Protein AF-A0A821D206-F1 (afdb_monomer_lite)

pLDDT: mean 78.97, std 15.63, range [32.28, 97.5]

Sequence (301 aa):
MSIENQLKIIKHVYSTVYHDEERCMQDATLLPINNAIVYPNNKILYKKSDNTIDFIDISRIDKSIFFDKGSNQDTVYDNVNQKYNLAKNKLNFNPDEYQLEMADSGDKFILNLIDDKLPTIIAISDIFPTYFDLGLCSKNSIPICLDYSRRTLDKLKHSGDITIASPMGNSLLHCISGKFNTGMKYVTIISGYTNTPLYRYIERRPIVTILDHEKKKIYVVSVPLDEFTIGQSTICLPVSITCLNDNGNQKLLIEIFSNTKSCDSYLPNLSQFAQNTITESINMISSDEPIEESINETKEI

Radius of gyration: 19.56 Å; chains: 1; bounding box: 47×50×55 Å

Foldseek 3Di:
DDLVVLLVQAPAEDEDADPDPVVLLVVQQVDDARHWYADLPQQWTFGDHDRGTDIRRRVVPDCLQRYLPPNDPVVLVVLVVVQCVLCQVVAPDHLVLADEDEDDAFDKDKAFDPDQPHFQKKWKFFPPPWTKFKWKWWQDPFIDICGQVHQDDPFKGKPHWDWGDDPVGIMTMITIGGDDDAQIKMWMKIFTPPLAFQLVCSVGFTWMWGARPPNRYTHTFTQDNNCSRAPSFGMWGQKMWHWHDDPNTTMIIITGHNHIQTDGDDDPCPSVSRNVVRVVVVVVVVVDDDPDDDPDDPDDD

Structure (mmCIF, N/CA/C/O backbone):
data_AF-A0A821D206-F1
#
_entry.id   AF-A0A821D206-F1
#
loop_
_atom_site.group_PDB
_atom_site.id
_atom_site.type_symbol
_atom_site.label_atom_id
_atom_site.label_alt_id
_atom_site.label_comp_id
_atom_site.label_asym_id
_atom_site.label_entity_id
_atom_site.label_seq_id
_atom_site.pdbx_PDB_ins_code
_atom_site.Cartn_x
_atom_site.Cartn_y
_atom_site.Cartn_z
_atom_site.occupancy
_atom_site.B_iso_or_equiv
_atom_site.auth_seq_id
_atom_site.auth_comp_id
_atom_site.auth_asym_id
_atom_site.auth_atom_id
_atom_site.pdbx_PDB_model_num
ATOM 1 N N . MET A 1 1 ? 17.904 -12.838 -31.840 1.00 59.44 1 MET A N 1
ATOM 2 C CA . MET A 1 1 ? 16.772 -11.925 -31.561 1.00 59.44 1 MET A CA 1
ATOM 3 C C . MET A 1 1 ? 17.332 -10.765 -30.745 1.00 59.44 1 MET A C 1
ATOM 5 O O . MET A 1 1 ? 18.180 -11.044 -29.908 1.00 59.44 1 MET A O 1
ATOM 9 N N . SER A 1 2 ? 16.991 -9.499 -31.022 1.00 72.31 2 SER A N 1
ATOM 10 C CA . SER A 1 2 ? 17.468 -8.392 -30.171 1.00 72.31 2 SER A CA 1
ATOM 11 C C . SER A 1 2 ? 16.893 -8.538 -28.760 1.00 72.31 2 SER A C 1
ATOM 13 O O . SER A 1 2 ? 15.805 -9.096 -28.603 1.00 72.31 2 SER A O 1
ATOM 15 N N . ILE A 1 3 ? 17.603 -8.039 -27.747 1.00 70.75 3 ILE A N 1
ATOM 16 C CA . ILE A 1 3 ? 17.137 -8.073 -26.354 1.00 70.75 3 ILE A CA 1
ATOM 17 C C . ILE A 1 3 ? 15.757 -7.412 -26.207 1.00 70.75 3 ILE A C 1
ATOM 19 O O . ILE A 1 3 ? 14.865 -7.961 -25.576 1.00 70.75 3 ILE A O 1
ATOM 23 N N . GLU A 1 4 ? 15.525 -6.312 -26.925 1.00 67.50 4 GLU A N 1
ATOM 24 C CA . GLU A 1 4 ? 14.231 -5.625 -27.004 1.00 67.50 4 GLU A CA 1
ATOM 25 C C . GLU A 1 4 ? 13.105 -6.536 -27.510 1.00 67.50 4 GLU A C 1
ATOM 27 O O . GLU A 1 4 ? 11.983 -6.478 -27.018 1.00 67.50 4 GLU A O 1
ATOM 32 N N . ASN A 1 5 ? 13.392 -7.406 -28.481 1.00 68.88 5 ASN A N 1
ATOM 33 C CA . ASN A 1 5 ? 12.404 -8.343 -29.009 1.00 68.88 5 ASN A CA 1
ATOM 34 C C . ASN A 1 5 ? 12.154 -9.520 -28.057 1.00 68.88 5 ASN A C 1
ATOM 36 O O . ASN A 1 5 ? 11.038 -10.022 -28.025 1.00 68.88 5 ASN A O 1
ATOM 40 N N . GLN A 1 6 ? 13.152 -9.938 -27.271 1.00 72.75 6 GLN A N 1
ATOM 41 C CA . GLN A 1 6 ? 12.957 -10.944 -26.219 1.00 72.75 6 GLN A CA 1
ATOM 42 C C . GLN A 1 6 ? 12.093 -10.390 -25.080 1.00 72.75 6 GLN A C 1
ATOM 44 O O . GLN A 1 6 ? 11.187 -11.070 -24.605 1.00 72.75 6 GLN A O 1
ATOM 49 N N . LEU A 1 7 ? 12.325 -9.133 -24.703 1.00 69.81 7 LEU A N 1
ATOM 50 C CA . LEU A 1 7 ? 11.581 -8.435 -23.660 1.00 69.81 7 LEU A CA 1
ATOM 51 C C . LEU A 1 7 ? 10.128 -8.145 -24.037 1.00 69.81 7 LEU A C 1
ATOM 53 O O . LEU A 1 7 ? 9.252 -8.311 -23.201 1.00 69.81 7 LEU A O 1
ATOM 57 N N . LYS A 1 8 ? 9.840 -7.801 -25.300 1.00 67.12 8 LYS A N 1
ATOM 58 C CA . LYS A 1 8 ? 8.462 -7.582 -25.792 1.00 67.12 8 LYS A CA 1
ATOM 59 C C . LYS A 1 8 ? 7.534 -8.789 -25.632 1.00 67.12 8 LYS A C 1
ATOM 61 O O . LYS A 1 8 ? 6.320 -8.633 -25.705 1.00 67.12 8 LYS A O 1
ATOM 66 N N . ILE A 1 9 ? 8.096 -9.989 -25.495 1.00 70.88 9 ILE A N 1
ATOM 67 C CA . ILE A 1 9 ? 7.332 -11.233 -25.344 1.00 70.88 9 ILE A CA 1
ATOM 68 C C . ILE A 1 9 ? 7.003 -11.486 -23.867 1.00 70.88 9 ILE A C 1
ATOM 70 O O . ILE A 1 9 ? 6.090 -12.256 -23.571 1.00 70.88 9 ILE A O 1
ATOM 74 N N . ILE A 1 10 ? 7.722 -10.847 -22.940 1.00 65.69 10 ILE A N 1
ATOM 75 C CA . ILE A 1 10 ? 7.469 -10.982 -21.510 1.00 65.69 10 ILE A CA 1
ATOM 76 C C . ILE A 1 10 ? 6.243 -10.137 -21.152 1.00 65.69 10 ILE A C 1
ATOM 78 O O . ILE A 1 10 ? 6.193 -8.943 -21.434 1.00 65.69 10 ILE A O 1
ATOM 82 N N . LYS A 1 11 ? 5.246 -10.774 -20.542 1.00 59.56 11 LYS A N 1
ATOM 83 C CA . LYS A 1 11 ? 3.997 -10.142 -20.111 1.00 59.56 11 LYS A CA 1
ATOM 84 C C . LYS A 1 11 ? 4.156 -9.384 -18.801 1.00 59.56 11 LYS A C 1
ATOM 86 O O . LYS A 1 11 ? 3.533 -8.344 -18.643 1.00 59.56 11 LYS A O 1
ATOM 91 N N . HIS A 1 12 ? 4.938 -9.930 -17.873 1.00 58.19 12 HIS A N 1
ATOM 92 C CA . HIS A 1 12 ? 5.164 -9.340 -16.558 1.00 58.19 12 HIS A CA 1
ATOM 93 C C . HIS A 1 12 ? 6.527 -9.764 -15.990 1.00 58.19 12 HIS A C 1
ATOM 95 O O . HIS A 1 12 ? 6.944 -10.909 -16.203 1.00 58.19 12 HIS A O 1
ATOM 101 N N . VAL A 1 13 ? 7.211 -8.861 -15.279 1.00 63.97 13 VAL A N 1
ATOM 102 C CA . VAL A 1 13 ? 8.432 -9.152 -14.512 1.00 63.97 13 VAL A CA 1
ATOM 103 C C . VAL A 1 13 ? 8.134 -9.049 -13.026 1.00 63.97 13 VAL A C 1
ATOM 105 O O . VAL A 1 13 ? 7.527 -8.101 -12.564 1.00 63.97 13 VAL A O 1
ATOM 108 N N . TYR A 1 14 ? 8.571 -10.028 -12.255 1.00 61.22 14 TYR A N 1
ATOM 109 C CA . TYR A 1 14 ? 8.482 -9.998 -10.808 1.00 61.22 14 TYR A CA 1
ATOM 110 C C . TYR A 1 14 ? 9.826 -9.521 -10.276 1.00 61.22 14 TYR A C 1
ATOM 112 O O . TYR A 1 14 ? 10.877 -10.096 -10.583 1.00 61.22 14 TYR A O 1
ATOM 120 N N . SER A 1 15 ? 9.781 -8.433 -9.514 1.00 56.94 15 SER A N 1
ATOM 121 C CA . S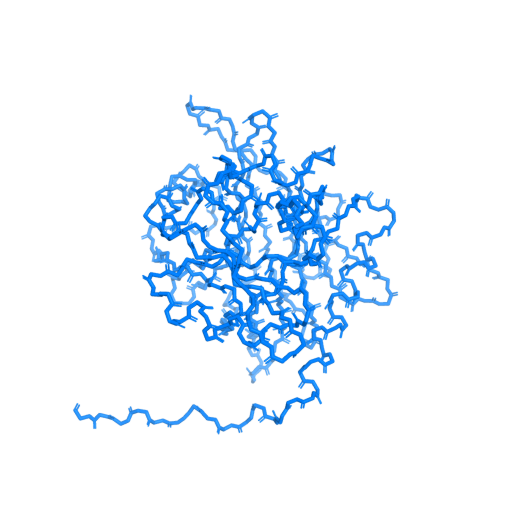ER A 1 15 ? 10.939 -7.847 -8.854 1.00 56.94 15 SER A CA 1
ATOM 122 C C . SER A 1 15 ? 10.824 -8.116 -7.358 1.00 56.94 15 SER A C 1
ATOM 124 O O . SER A 1 15 ? 10.263 -7.321 -6.610 1.00 56.94 15 SER A O 1
ATOM 126 N N . THR A 1 16 ? 11.309 -9.282 -6.936 1.00 54.25 16 THR A N 1
ATOM 127 C CA . THR A 1 16 ? 11.481 -9.624 -5.517 1.00 54.25 16 THR A CA 1
ATOM 128 C C . THR A 1 16 ? 12.973 -9.582 -5.196 1.00 54.25 16 THR A C 1
ATOM 130 O O . THR A 1 16 ? 13.816 -9.859 -6.055 1.00 54.25 16 THR A O 1
ATOM 133 N N . VAL A 1 17 ? 13.337 -9.214 -3.968 1.00 53.88 17 VAL A N 1
ATOM 134 C CA . VAL A 1 17 ? 14.746 -9.148 -3.562 1.00 53.88 17 VAL A CA 1
ATOM 135 C C . VAL A 1 17 ? 15.268 -10.561 -3.307 1.00 53.88 17 VAL A C 1
ATOM 137 O O . VAL A 1 17 ? 15.158 -11.101 -2.212 1.00 53.88 17 VAL A O 1
ATOM 140 N N . TYR A 1 18 ? 15.845 -11.178 -4.335 1.00 59.44 18 TYR A N 1
ATOM 141 C CA . TYR A 1 18 ? 16.504 -12.474 -4.204 1.00 59.44 18 TYR A CA 1
ATOM 142 C C . TYR A 1 18 ? 17.973 -12.304 -3.820 1.00 59.44 18 TYR A C 1
ATOM 144 O O . TYR A 1 18 ? 18.768 -11.733 -4.568 1.00 59.44 18 TYR A O 1
ATOM 152 N N . HIS A 1 19 ? 18.350 -12.853 -2.666 1.00 56.69 19 HIS A N 1
ATOM 153 C CA . HIS A 1 19 ? 19.754 -12.999 -2.271 1.00 56.69 19 HIS A CA 1
ATOM 154 C C . HIS A 1 19 ? 20.395 -14.257 -2.874 1.00 56.69 19 HIS A C 1
ATOM 156 O O . HIS A 1 19 ? 21.597 -14.270 -3.132 1.00 56.69 19 HIS A O 1
ATOM 162 N N . ASP A 1 20 ? 19.579 -15.269 -3.164 1.00 74.12 20 ASP A N 1
ATOM 163 C CA . ASP A 1 20 ? 19.980 -16.552 -3.732 1.00 74.12 20 ASP A CA 1
ATOM 164 C C . ASP A 1 20 ? 19.383 -16.740 -5.135 1.00 74.12 20 ASP A C 1
ATOM 166 O O . ASP A 1 20 ? 18.187 -16.532 -5.358 1.00 74.12 20 ASP A O 1
ATOM 170 N N . GLU A 1 21 ? 20.241 -17.106 -6.084 1.00 80.75 21 GLU A N 1
ATOM 171 C CA . GLU A 1 21 ? 19.873 -17.344 -7.478 1.00 80.75 21 GLU A CA 1
ATOM 172 C C . GLU A 1 21 ? 19.019 -18.606 -7.633 1.00 80.75 21 GLU A C 1
ATOM 174 O O . GLU A 1 21 ? 18.088 -18.619 -8.439 1.00 80.75 21 GLU A O 1
ATOM 179 N N . GLU A 1 22 ? 19.285 -19.647 -6.838 1.00 81.62 22 GLU A N 1
ATOM 180 C CA . GLU A 1 22 ? 18.559 -20.914 -6.931 1.00 81.62 22 GLU A CA 1
ATOM 181 C C . GLU A 1 22 ? 17.091 -20.729 -6.536 1.00 81.62 22 GLU A C 1
ATOM 183 O O . GLU A 1 22 ? 16.192 -21.147 -7.269 1.00 81.62 22 GLU A O 1
ATOM 188 N N . ARG A 1 23 ? 16.838 -20.003 -5.441 1.00 76.56 23 ARG A N 1
ATOM 189 C CA . ARG A 1 23 ? 15.484 -19.616 -5.030 1.00 76.56 23 ARG A CA 1
ATOM 190 C C . ARG A 1 23 ? 14.766 -18.753 -6.074 1.00 76.56 23 ARG A C 1
ATOM 192 O O . ARG A 1 23 ? 13.594 -18.988 -6.349 1.00 76.56 23 ARG A O 1
ATOM 199 N N . CYS A 1 24 ? 15.463 -17.800 -6.698 1.00 75.88 24 CYS A N 1
ATOM 200 C CA . CYS A 1 24 ? 14.902 -16.992 -7.790 1.00 75.88 24 CYS A CA 1
ATOM 201 C C . CYS A 1 24 ? 14.444 -17.870 -8.964 1.00 75.88 24 CYS A C 1
ATOM 203 O O . CYS A 1 24 ? 13.342 -17.711 -9.492 1.00 75.88 24 CYS A O 1
ATOM 205 N N . MET A 1 25 ? 15.271 -18.846 -9.342 1.00 84.00 25 MET A N 1
ATOM 206 C CA . MET A 1 25 ? 14.949 -19.787 -10.408 1.00 84.00 25 MET A CA 1
ATOM 207 C C . MET A 1 25 ? 13.778 -20.706 -10.034 1.00 84.00 25 MET A C 1
ATOM 209 O O . MET A 1 25 ? 12.919 -20.953 -10.880 1.00 84.00 25 MET A O 1
ATOM 213 N N . GLN A 1 26 ? 13.718 -21.195 -8.790 1.00 82.81 26 GLN A N 1
ATOM 214 C CA . GLN A 1 26 ? 12.602 -22.007 -8.291 1.00 82.81 26 GLN A CA 1
ATOM 215 C C . GLN A 1 26 ? 11.282 -21.237 -8.368 1.00 82.81 26 GLN A C 1
ATOM 217 O O . GLN A 1 26 ? 10.323 -21.738 -8.958 1.00 82.81 26 GLN A O 1
ATOM 222 N N . ASP A 1 27 ? 11.249 -19.995 -7.891 1.00 78.50 27 ASP A N 1
ATOM 223 C CA . ASP A 1 27 ? 10.051 -19.156 -7.960 1.00 78.50 27 ASP A CA 1
ATOM 224 C C . ASP A 1 27 ? 9.659 -18.858 -9.416 1.00 78.50 27 ASP A C 1
ATOM 226 O O . ASP A 1 27 ? 8.476 -18.873 -9.768 1.00 78.50 27 ASP A O 1
ATOM 230 N N . ALA A 1 28 ? 10.640 -18.704 -10.314 1.00 84.12 28 ALA A N 1
ATOM 231 C CA . ALA A 1 28 ? 10.378 -18.520 -11.739 1.00 84.12 28 ALA A CA 1
ATOM 232 C C . ALA A 1 28 ? 9.664 -19.732 -12.367 1.00 84.12 28 ALA A C 1
ATOM 234 O O . ALA A 1 28 ? 8.916 -19.572 -13.335 1.00 84.12 28 ALA A O 1
ATOM 235 N N . THR A 1 29 ? 9.829 -20.942 -11.813 1.00 85.00 29 THR A N 1
ATOM 236 C CA . THR A 1 29 ? 9.111 -22.139 -12.289 1.00 85.00 29 THR A CA 1
ATOM 237 C C . THR A 1 29 ? 7.615 -22.107 -12.017 1.00 85.00 29 THR A C 1
ATOM 239 O O . THR A 1 29 ? 6.867 -22.728 -12.782 1.00 85.00 29 THR A O 1
ATOM 242 N N . LEU A 1 30 ? 7.196 -21.360 -10.994 1.00 81.25 30 LEU A N 1
ATOM 243 C CA . LEU A 1 30 ? 5.808 -21.222 -10.557 1.00 81.25 30 LEU A CA 1
ATOM 244 C C . LEU A 1 30 ? 5.063 -20.116 -11.315 1.00 81.25 30 LEU A C 1
ATOM 246 O O . LEU A 1 30 ? 3.840 -20.008 -11.217 1.00 81.25 30 LEU A O 1
ATOM 250 N N . LEU A 1 31 ? 5.777 -19.300 -12.096 1.00 73.81 31 LEU A N 1
ATOM 251 C CA . LEU A 1 31 ? 5.162 -18.231 -12.865 1.00 73.81 31 LEU A CA 1
ATOM 252 C C . LEU A 1 31 ? 4.302 -18.753 -14.028 1.00 73.81 31 LEU A C 1
ATOM 254 O O . LEU A 1 31 ? 4.611 -19.782 -14.633 1.00 73.81 31 LEU A O 1
ATOM 258 N N . PRO A 1 32 ? 3.265 -17.998 -14.436 1.00 73.88 32 PRO A N 1
ATOM 259 C CA . PRO A 1 32 ? 2.596 -18.223 -15.713 1.00 73.88 32 PRO A CA 1
ATOM 260 C C . PRO A 1 32 ? 3.544 -18.057 -16.912 1.00 73.88 32 PRO A C 1
ATOM 262 O O . PRO A 1 32 ? 4.482 -17.259 -16.877 1.00 73.88 32 PRO A O 1
ATOM 265 N N . ILE A 1 33 ? 3.255 -18.763 -18.010 1.00 78.62 33 ILE A N 1
ATOM 266 C CA . ILE A 1 33 ? 4.037 -18.695 -19.254 1.00 78.62 33 ILE A CA 1
ATOM 267 C C . ILE A 1 33 ? 4.145 -17.248 -19.756 1.00 78.62 33 ILE A C 1
ATOM 269 O O . ILE A 1 33 ? 3.160 -16.504 -19.799 1.00 78.62 33 ILE A O 1
ATOM 273 N N . ASN A 1 34 ? 5.346 -16.898 -20.216 1.00 75.50 34 ASN A N 1
ATOM 274 C CA . ASN A 1 34 ? 5.774 -15.577 -20.661 1.00 75.50 34 ASN A CA 1
ATOM 275 C C . ASN A 1 34 ? 5.888 -14.520 -19.560 1.00 75.50 34 ASN A C 1
ATOM 277 O O . ASN A 1 34 ? 5.995 -13.344 -19.879 1.00 75.50 34 ASN A O 1
ATOM 281 N N . ASN A 1 35 ? 5.931 -14.902 -18.291 1.00 71.81 35 ASN A N 1
ATOM 282 C CA . ASN A 1 35 ? 6.374 -14.005 -17.228 1.00 71.81 35 ASN A CA 1
ATOM 283 C C . ASN A 1 35 ? 7.835 -14.267 -16.861 1.00 71.81 35 ASN A C 1
ATOM 285 O O . ASN A 1 35 ? 8.379 -15.306 -17.228 1.00 71.81 35 ASN A O 1
ATOM 289 N N . ALA A 1 36 ? 8.477 -13.348 -16.144 1.00 79.62 36 ALA A N 1
ATOM 290 C CA . ALA A 1 36 ? 9.861 -13.518 -15.718 1.00 79.62 36 ALA A CA 1
ATOM 291 C C . ALA A 1 36 ? 10.122 -13.010 -14.300 1.00 79.62 36 ALA A C 1
ATOM 293 O O . ALA A 1 36 ? 9.421 -12.129 -13.833 1.00 79.62 36 ALA A O 1
ATOM 294 N N . ILE A 1 37 ? 11.144 -13.529 -13.627 1.00 79.19 37 ILE A N 1
ATOM 295 C CA . ILE A 1 37 ? 11.666 -12.981 -12.367 1.00 79.19 37 ILE A CA 1
ATOM 296 C C . ILE A 1 37 ? 13.029 -12.365 -12.632 1.00 79.19 37 ILE A C 1
ATOM 298 O O . ILE A 1 37 ? 13.824 -12.925 -13.388 1.00 79.19 37 ILE A O 1
ATOM 302 N N . VAL A 1 38 ? 13.320 -11.217 -12.025 1.00 78.25 38 VAL A N 1
ATOM 303 C CA . VAL A 1 38 ? 14.651 -10.619 -12.125 1.00 78.25 38 VAL A CA 1
ATOM 304 C C . VAL A 1 38 ? 15.562 -11.091 -10.993 1.00 78.25 38 VAL A C 1
ATOM 306 O O . VAL A 1 38 ? 15.214 -11.018 -9.818 1.00 78.25 38 VAL A O 1
ATOM 309 N N . TYR A 1 39 ? 16.769 -11.539 -11.343 1.00 78.00 39 TYR A N 1
ATOM 310 C CA . TYR A 1 39 ? 17.852 -11.757 -10.391 1.00 78.00 39 TYR A CA 1
ATOM 311 C C . TYR A 1 39 ? 18.856 -10.591 -10.462 1.00 78.00 39 TYR A C 1
ATOM 313 O O . TYR A 1 39 ? 19.646 -10.497 -11.414 1.00 78.00 39 TYR A O 1
ATOM 321 N N . PRO A 1 40 ? 18.837 -9.666 -9.482 1.00 64.12 40 PRO A N 1
ATOM 322 C CA . PRO A 1 40 ? 19.562 -8.397 -9.566 1.00 64.12 40 PRO A CA 1
ATOM 323 C C . PRO A 1 40 ? 21.079 -8.519 -9.551 1.00 64.12 40 PRO A C 1
ATOM 325 O O . PRO A 1 40 ? 21.760 -7.717 -10.200 1.00 64.12 40 PRO A O 1
ATOM 328 N N . ASN A 1 41 ? 21.611 -9.515 -8.845 1.00 67.75 41 ASN A N 1
ATOM 329 C CA . ASN A 1 41 ? 23.051 -9.651 -8.649 1.00 67.75 41 ASN A CA 1
ATOM 330 C C . ASN A 1 41 ? 23.765 -9.983 -9.962 1.00 67.75 41 ASN A C 1
ATOM 332 O O . ASN A 1 41 ? 24.742 -9.319 -10.313 1.00 67.75 41 ASN A O 1
ATOM 336 N N . ASN A 1 42 ? 23.214 -10.923 -10.736 1.00 72.50 42 ASN A N 1
ATOM 337 C CA . ASN A 1 42 ? 23.803 -11.340 -12.010 1.00 72.50 42 ASN A CA 1
ATOM 338 C C . ASN A 1 42 ? 23.222 -10.603 -13.221 1.00 72.50 42 ASN A C 1
ATOM 340 O O . ASN A 1 42 ? 23.695 -10.808 -14.335 1.00 72.50 42 ASN A O 1
ATOM 344 N N . LYS A 1 43 ? 22.239 -9.713 -13.016 1.00 77.81 43 LYS A N 1
ATOM 345 C CA . LYS A 1 43 ? 21.524 -9.009 -14.093 1.00 77.81 43 LYS A CA 1
ATOM 346 C C . LYS A 1 43 ? 20.919 -9.996 -15.100 1.00 77.81 43 LYS A C 1
ATOM 348 O O . LYS A 1 43 ? 21.124 -9.876 -16.309 1.00 77.81 43 LYS A O 1
ATOM 353 N N . ILE A 1 44 ? 20.174 -10.970 -14.586 1.00 84.88 44 ILE A N 1
ATOM 354 C CA . ILE A 1 44 ? 19.512 -12.007 -15.382 1.00 84.88 44 ILE A CA 1
ATOM 355 C C . ILE A 1 44 ? 18.005 -11.912 -15.157 1.00 84.88 44 ILE A C 1
ATOM 357 O O . ILE A 1 44 ? 17.553 -11.722 -14.031 1.00 84.88 44 ILE A O 1
ATOM 361 N N . LEU A 1 45 ? 17.232 -12.060 -16.229 1.00 86.94 45 LEU A N 1
ATOM 362 C CA . LEU A 1 45 ? 15.805 -12.360 -16.164 1.00 86.94 45 LEU A CA 1
ATOM 363 C C . LEU A 1 45 ? 15.584 -13.854 -16.390 1.00 86.94 45 LEU A C 1
ATOM 365 O O . LEU A 1 45 ? 15.990 -14.399 -17.417 1.00 86.94 45 LEU A O 1
ATOM 369 N N . TYR A 1 46 ? 14.900 -14.478 -15.441 1.00 88.25 46 TYR A N 1
ATOM 370 C CA . TYR A 1 46 ? 14.440 -15.858 -15.477 1.00 88.25 46 TYR A CA 1
ATOM 371 C C . TYR A 1 46 ? 13.015 -15.892 -16.011 1.00 88.25 46 TYR A C 1
ATOM 373 O O . TYR A 1 46 ? 12.061 -15.677 -15.268 1.00 88.25 46 TYR A O 1
ATOM 381 N N . LYS A 1 47 ? 12.858 -16.114 -17.316 1.00 89.12 47 LYS A N 1
ATOM 382 C CA . LYS A 1 47 ? 11.557 -16.122 -17.987 1.00 89.12 47 LYS A CA 1
ATOM 383 C C . LYS A 1 47 ? 10.967 -17.529 -18.001 1.00 89.12 47 LYS A C 1
ATOM 385 O O . LYS A 1 47 ? 11.571 -18.446 -18.549 1.00 89.12 47 LYS A O 1
ATOM 390 N N . LYS A 1 48 ? 9.735 -17.682 -17.518 1.00 88.06 48 LYS A N 1
ATOM 391 C CA . LYS A 1 48 ? 8.939 -18.882 -17.755 1.00 88.06 48 LYS A CA 1
ATOM 392 C C . LYS A 1 48 ? 8.548 -18.980 -19.227 1.00 88.06 48 LYS A C 1
ATOM 394 O O . LYS A 1 48 ? 7.781 -18.163 -19.742 1.00 88.06 48 LYS A O 1
ATOM 399 N N . SER A 1 49 ? 9.022 -20.029 -19.874 1.00 86.06 49 SER A N 1
ATOM 400 C CA . SER A 1 49 ? 8.526 -20.526 -21.157 1.00 86.06 49 SER A CA 1
ATOM 401 C C . SER A 1 49 ? 7.802 -21.859 -20.928 1.00 86.06 49 SER A C 1
ATOM 403 O O . SER A 1 49 ? 7.877 -22.402 -19.826 1.00 86.06 49 SER A O 1
ATOM 405 N N . ASP A 1 50 ? 7.060 -22.356 -21.926 1.00 85.50 50 ASP A N 1
ATOM 406 C CA . ASP A 1 50 ? 6.100 -23.472 -21.796 1.00 85.50 50 ASP A CA 1
ATOM 407 C C . ASP A 1 50 ? 6.510 -24.541 -20.768 1.00 85.50 50 ASP A C 1
ATOM 409 O O . ASP A 1 50 ? 5.851 -24.691 -19.741 1.00 85.50 50 ASP A O 1
ATOM 413 N N . ASN A 1 51 ? 7.654 -25.200 -20.985 1.00 82.75 51 ASN A N 1
ATOM 414 C CA . ASN A 1 51 ? 8.192 -26.230 -20.087 1.00 82.75 51 ASN A CA 1
ATOM 415 C C . ASN A 1 51 ? 9.605 -25.917 -19.565 1.00 82.75 51 ASN A C 1
ATOM 417 O O . ASN A 1 51 ? 10.257 -26.793 -18.997 1.00 82.75 51 ASN A O 1
ATOM 421 N N . THR A 1 52 ? 10.110 -24.701 -19.773 1.00 89.75 52 THR A N 1
ATOM 422 C CA . THR A 1 52 ? 11.502 -24.336 -19.466 1.00 89.75 52 THR A CA 1
ATOM 423 C C . THR A 1 52 ? 11.599 -22.965 -18.814 1.00 89.75 52 THR A C 1
ATOM 425 O O . THR A 1 52 ? 10.657 -22.171 -18.840 1.00 89.75 52 THR A O 1
ATOM 428 N N . ILE A 1 53 ? 12.763 -22.688 -18.231 1.00 90.62 53 ILE A N 1
ATOM 429 C CA . ILE A 1 53 ? 13.153 -21.342 -17.829 1.00 90.62 53 ILE A CA 1
ATOM 430 C C . ILE A 1 53 ? 14.206 -20.848 -18.813 1.00 90.62 53 ILE A C 1
ATOM 432 O O . ILE A 1 53 ? 15.255 -21.472 -18.969 1.00 90.62 53 ILE A O 1
ATOM 436 N N . ASP A 1 54 ? 13.894 -19.751 -19.494 1.00 90.25 54 ASP A N 1
ATOM 437 C CA . ASP A 1 54 ? 14.819 -19.066 -20.386 1.00 90.25 54 ASP A CA 1
ATOM 438 C C . ASP A 1 54 ? 15.562 -17.975 -19.615 1.00 90.25 54 ASP A C 1
ATOM 440 O O . ASP A 1 54 ? 14.987 -17.268 -18.786 1.00 90.25 54 ASP A O 1
ATOM 444 N N . PHE A 1 55 ? 16.838 -17.801 -19.945 1.00 89.69 55 PHE A N 1
ATOM 445 C CA . PHE A 1 55 ? 17.710 -16.813 -19.327 1.00 89.69 55 PHE A CA 1
ATOM 446 C C . PHE A 1 55 ? 17.909 -15.658 -20.295 1.00 89.69 55 PHE A C 1
ATOM 448 O O . PHE A 1 55 ? 18.341 -15.853 -21.435 1.00 89.69 55 PHE A O 1
ATOM 455 N N . ILE A 1 56 ? 17.611 -14.447 -19.842 1.00 86.88 56 ILE A N 1
ATOM 456 C CA . ILE A 1 56 ? 17.818 -13.232 -20.624 1.00 86.88 56 ILE A CA 1
ATOM 457 C C . ILE A 1 56 ? 18.833 -12.371 -19.876 1.00 86.88 56 ILE A C 1
ATOM 459 O O . ILE A 1 56 ? 18.555 -11.864 -18.790 1.00 86.88 56 ILE A O 1
ATOM 463 N N . ASP A 1 57 ? 20.022 -12.221 -20.460 1.00 85.06 57 ASP A N 1
ATOM 464 C CA . ASP A 1 57 ? 21.058 -11.317 -19.958 1.00 85.06 57 ASP A CA 1
ATOM 465 C C . ASP A 1 57 ? 20.598 -9.867 -20.144 1.00 85.06 57 ASP A C 1
ATOM 467 O O . ASP A 1 57 ? 20.514 -9.381 -21.271 1.00 85.06 57 ASP A O 1
ATOM 471 N N . ILE A 1 58 ? 20.322 -9.170 -19.040 1.00 80.81 58 ILE A N 1
ATOM 472 C CA . ILE A 1 58 ? 19.916 -7.758 -19.023 1.00 80.81 58 ILE A CA 1
ATOM 473 C C . ILE A 1 58 ? 21.065 -6.827 -18.626 1.00 80.81 58 ILE A C 1
ATOM 475 O O . ILE A 1 58 ? 20.848 -5.663 -18.290 1.00 80.81 58 ILE A O 1
ATOM 479 N N . SER A 1 59 ? 22.314 -7.293 -18.694 1.00 80.88 59 SER A N 1
ATOM 480 C CA . SER A 1 59 ? 23.489 -6.528 -18.270 1.00 80.88 59 SER A CA 1
ATOM 481 C C . SER A 1 59 ? 23.693 -5.203 -19.002 1.00 80.88 59 SER A C 1
ATOM 483 O O . SER A 1 59 ? 24.305 -4.288 -18.438 1.00 80.88 59 SER A O 1
ATOM 485 N N . ARG A 1 60 ? 23.171 -5.113 -20.231 1.00 77.81 60 ARG A N 1
ATOM 486 C CA . ARG A 1 60 ? 23.245 -3.955 -21.136 1.00 77.81 60 ARG A CA 1
ATOM 487 C C . ARG A 1 60 ? 22.047 -3.013 -21.041 1.00 77.81 60 ARG A C 1
ATOM 489 O O . ARG A 1 60 ? 22.016 -2.024 -21.767 1.00 77.81 60 ARG A O 1
ATOM 496 N N . ILE A 1 61 ? 21.069 -3.325 -20.199 1.00 71.00 61 ILE A N 1
ATOM 497 C CA . ILE A 1 61 ? 19.878 -2.500 -20.007 1.00 71.00 61 ILE A CA 1
ATOM 498 C C . ILE A 1 61 ? 20.033 -1.704 -18.716 1.00 71.00 61 ILE A C 1
ATOM 500 O O . ILE A 1 61 ? 20.661 -2.165 -17.758 1.00 71.00 61 ILE A O 1
ATOM 504 N N . ASP A 1 62 ? 19.493 -0.485 -18.705 1.00 67.50 62 ASP A N 1
ATOM 505 C CA . ASP A 1 62 ? 19.483 0.342 -17.507 1.00 67.50 62 ASP A CA 1
ATOM 506 C C . ASP A 1 62 ? 18.778 -0.403 -16.368 1.00 67.50 62 ASP A C 1
ATOM 508 O O . ASP A 1 62 ? 17.646 -0.869 -16.498 1.00 67.50 62 ASP A O 1
ATOM 512 N N . LYS A 1 63 ? 19.470 -0.512 -15.233 1.00 60.41 63 LYS A N 1
ATOM 513 C CA . LYS A 1 63 ? 18.959 -1.181 -14.041 1.00 60.41 63 LYS A CA 1
ATOM 514 C C . LYS A 1 63 ? 17.618 -0.596 -13.579 1.00 60.41 63 LYS A C 1
ATOM 516 O O . LYS A 1 63 ? 16.767 -1.340 -13.113 1.00 60.41 63 LYS A O 1
ATOM 521 N N . SER A 1 64 ? 17.403 0.705 -13.744 1.00 56.19 64 SER A N 1
ATOM 522 C CA . SER A 1 64 ? 16.154 1.367 -13.346 1.00 56.19 64 SER A CA 1
ATOM 523 C C . SER A 1 64 ? 14.903 0.868 -14.084 1.00 56.19 64 SER A C 1
ATOM 525 O O . SER A 1 64 ? 13.797 1.132 -13.627 1.00 56.19 64 SER A O 1
ATOM 527 N N . ILE A 1 65 ? 15.068 0.120 -15.183 1.00 59.53 65 ILE A N 1
ATOM 528 C CA . ILE A 1 65 ? 13.964 -0.459 -15.960 1.00 59.53 65 ILE A CA 1
ATOM 529 C C . ILE A 1 65 ? 13.402 -1.730 -15.302 1.00 59.53 65 ILE A C 1
ATOM 531 O O . ILE A 1 65 ? 12.217 -2.001 -15.457 1.00 59.53 65 ILE A O 1
ATOM 535 N N . PHE A 1 66 ? 14.223 -2.488 -14.565 1.00 54.53 66 PHE A N 1
ATOM 536 C CA . PHE A 1 66 ? 13.842 -3.784 -13.966 1.00 54.53 66 PHE A CA 1
ATOM 537 C C . PHE A 1 66 ? 13.944 -3.825 -12.444 1.00 54.53 66 PHE A C 1
ATOM 539 O O . PHE A 1 66 ? 13.376 -4.696 -11.785 1.00 54.53 66 PHE A O 1
ATOM 546 N N . PHE A 1 67 ? 14.746 -2.927 -11.886 1.00 54.25 67 PHE A N 1
ATOM 547 C CA . PHE A 1 67 ? 15.047 -2.893 -10.473 1.00 54.25 67 PHE A CA 1
ATOM 548 C C . PHE A 1 67 ? 14.384 -1.660 -9.900 1.00 54.25 67 PHE A C 1
ATOM 550 O O . PHE A 1 67 ? 14.825 -0.534 -10.152 1.00 54.25 67 PHE A O 1
ATOM 557 N N . ASP A 1 68 ? 13.351 -1.888 -9.094 1.00 54.69 68 ASP A N 1
ATOM 558 C CA . ASP A 1 68 ? 12.965 -0.900 -8.110 1.00 54.69 68 ASP A CA 1
ATOM 559 C C . ASP A 1 68 ? 14.224 -0.573 -7.293 1.00 54.69 68 ASP A C 1
ATOM 561 O O . ASP A 1 68 ? 14.815 -1.431 -6.630 1.00 54.69 68 ASP A O 1
ATOM 565 N N . LYS A 1 69 ? 14.690 0.676 -7.371 1.00 45.31 69 LYS A N 1
ATOM 566 C CA . LYS A 1 69 ? 15.854 1.159 -6.612 1.00 45.31 69 LYS A CA 1
ATOM 567 C C . LYS A 1 69 ? 15.595 1.153 -5.090 1.00 45.31 69 LYS A C 1
ATOM 569 O O . LYS A 1 69 ? 16.397 1.704 -4.331 1.00 45.31 69 LYS A O 1
ATOM 574 N N . GLY A 1 70 ? 14.468 0.602 -4.634 1.00 46.44 70 GLY A N 1
ATOM 575 C CA . GLY A 1 70 ? 14.039 0.438 -3.247 1.00 46.44 70 GLY A CA 1
ATOM 576 C C . GLY A 1 70 ? 14.341 -0.908 -2.582 1.00 46.44 70 GLY A C 1
ATOM 577 O O . GLY A 1 70 ? 13.961 -1.073 -1.433 1.00 46.44 70 GLY A O 1
ATOM 578 N N . SER A 1 71 ? 15.058 -1.841 -3.215 1.00 51.00 71 SER A N 1
ATOM 579 C CA . SER A 1 71 ? 15.308 -3.188 -2.660 1.00 51.00 71 SER A CA 1
ATOM 580 C C . SER A 1 71 ? 16.176 -3.263 -1.386 1.00 51.00 71 SER A C 1
ATOM 582 O O . SER A 1 71 ? 16.494 -4.363 -0.940 1.00 51.00 71 SER A O 1
ATOM 584 N N . ASN A 1 72 ? 16.614 -2.136 -0.811 1.00 63.91 72 ASN A N 1
ATOM 585 C CA . ASN A 1 72 ? 17.297 -2.135 0.484 1.00 63.91 72 ASN A CA 1
ATOM 586 C C . ASN A 1 72 ? 16.298 -1.807 1.601 1.00 63.91 72 ASN A C 1
ATOM 588 O O . ASN A 1 72 ? 15.881 -0.653 1.748 1.00 63.91 72 ASN A O 1
ATOM 592 N N . GLN A 1 73 ? 15.971 -2.828 2.393 1.00 70.75 73 GLN A N 1
ATOM 593 C CA . GLN A 1 73 ? 15.082 -2.759 3.551 1.00 70.75 73 GLN A CA 1
ATOM 594 C C . GLN A 1 73 ? 15.448 -1.618 4.508 1.00 70.75 73 GLN A C 1
ATOM 596 O O . GLN A 1 73 ? 14.560 -0.872 4.915 1.00 70.75 73 GLN A O 1
ATOM 601 N N . ASP A 1 74 ? 16.737 -1.406 4.787 1.00 75.75 74 ASP A N 1
ATOM 602 C CA . ASP A 1 74 ? 17.186 -0.348 5.700 1.00 75.75 74 ASP A CA 1
ATOM 603 C C . ASP A 1 74 ? 16.775 1.035 5.185 1.00 75.75 74 ASP A C 1
ATOM 605 O O . ASP A 1 74 ? 16.241 1.863 5.917 1.00 75.75 74 ASP A O 1
ATOM 609 N N . THR A 1 75 ? 16.936 1.276 3.881 1.00 78.81 75 THR A N 1
ATOM 610 C CA . THR A 1 75 ? 16.586 2.575 3.293 1.00 78.81 75 THR A CA 1
ATOM 611 C C . THR A 1 75 ? 15.073 2.788 3.225 1.00 78.81 75 THR A C 1
ATOM 613 O O . THR A 1 75 ? 14.603 3.925 3.302 1.00 78.81 75 THR A O 1
ATOM 616 N N . VAL A 1 76 ? 14.298 1.714 3.052 1.00 81.75 76 VAL A N 1
ATOM 617 C CA . VAL A 1 76 ? 12.832 1.770 3.122 1.00 81.75 76 VAL A CA 1
ATOM 618 C C . VAL A 1 76 ? 12.395 2.105 4.545 1.00 81.75 76 VAL A C 1
ATOM 620 O O . VAL A 1 76 ? 11.593 3.018 4.736 1.00 81.75 76 VAL A O 1
ATOM 623 N N . TYR A 1 77 ? 12.965 1.433 5.542 1.00 87.44 77 TYR A N 1
ATOM 624 C CA . TYR A 1 77 ? 12.664 1.670 6.949 1.00 87.44 77 TYR A CA 1
ATOM 625 C C . TYR A 1 77 ? 13.036 3.079 7.394 1.00 87.44 77 TYR A C 1
ATOM 627 O O . TYR A 1 77 ? 12.217 3.742 8.026 1.00 87.44 77 TYR A O 1
ATOM 635 N N . ASP A 1 78 ? 14.206 3.581 7.005 1.00 88.12 78 ASP A N 1
ATOM 636 C CA . ASP A 1 78 ? 14.609 4.959 7.287 1.00 88.12 78 ASP A CA 1
ATOM 637 C C . ASP A 1 78 ? 13.617 5.968 6.695 1.00 88.12 78 ASP A C 1
ATOM 639 O O . ASP A 1 78 ? 13.201 6.910 7.374 1.00 88.12 78 ASP A O 1
ATOM 643 N N . ASN A 1 79 ? 13.174 5.746 5.452 1.00 87.12 79 ASN A N 1
ATOM 644 C CA . ASN A 1 79 ? 12.191 6.605 4.791 1.00 87.12 79 ASN A CA 1
ATOM 645 C C . ASN A 1 79 ? 10.836 6.587 5.517 1.00 87.12 79 ASN A C 1
ATOM 647 O O . ASN A 1 79 ? 10.255 7.644 5.777 1.00 87.12 79 ASN A O 1
ATOM 651 N N . VAL A 1 80 ? 10.349 5.396 5.879 1.00 91.31 80 VAL A N 1
ATOM 652 C CA . VAL A 1 80 ? 9.101 5.225 6.633 1.00 91.31 80 VAL A CA 1
ATOM 653 C C . VAL A 1 80 ? 9.218 5.911 7.993 1.00 91.31 80 VAL A C 1
ATOM 655 O O . VAL A 1 80 ? 8.399 6.772 8.305 1.00 91.31 80 VAL A O 1
ATOM 658 N N . ASN A 1 81 ? 10.266 5.626 8.765 1.00 92.81 81 ASN A N 1
ATOM 659 C CA . ASN A 1 81 ? 10.500 6.239 10.072 1.00 92.81 81 ASN A CA 1
ATOM 660 C C . ASN A 1 81 ? 10.558 7.767 9.986 1.00 92.81 81 ASN A C 1
ATOM 662 O O . ASN A 1 81 ? 9.916 8.457 10.778 1.00 92.81 81 ASN A O 1
ATOM 666 N N . GLN A 1 82 ? 11.268 8.320 9.000 1.00 90.88 82 GLN A N 1
ATOM 667 C CA . GLN A 1 82 ? 11.316 9.763 8.776 1.00 90.88 82 GLN A CA 1
ATOM 668 C C . GLN A 1 82 ? 9.915 10.340 8.522 1.00 90.88 82 GLN A C 1
ATOM 670 O O . GLN A 1 82 ? 9.529 11.325 9.156 1.00 90.88 82 GLN A O 1
ATOM 675 N N . LYS A 1 83 ? 9.131 9.721 7.633 1.00 91.50 83 LYS A N 1
ATOM 676 C CA . LYS A 1 83 ? 7.766 10.163 7.303 1.00 91.50 83 LYS A CA 1
ATOM 677 C C . LYS A 1 83 ? 6.822 10.075 8.503 1.00 91.50 83 LYS A C 1
ATOM 679 O O . LYS A 1 83 ? 6.075 11.018 8.760 1.00 91.50 83 LYS A O 1
ATOM 684 N N . TYR A 1 84 ? 6.885 8.991 9.270 1.00 94.50 84 TYR A N 1
ATOM 685 C CA . TYR A 1 84 ? 6.085 8.810 10.481 1.00 94.50 84 TYR A CA 1
ATOM 686 C C . TYR A 1 84 ? 6.462 9.801 11.586 1.00 94.50 84 TYR A C 1
ATOM 688 O O . TYR A 1 84 ? 5.574 10.361 12.229 1.00 94.50 84 TYR A O 1
ATOM 696 N N . ASN A 1 85 ? 7.751 10.105 11.752 1.00 92.50 85 ASN A N 1
ATOM 697 C CA . ASN A 1 85 ? 8.214 11.135 12.681 1.00 92.50 85 ASN A CA 1
ATOM 698 C C . ASN A 1 85 ? 7.672 12.523 12.319 1.00 92.50 85 ASN A C 1
ATOM 700 O O . ASN A 1 85 ? 7.204 13.251 13.195 1.00 92.50 85 ASN A O 1
ATOM 704 N N . LEU A 1 86 ? 7.666 12.876 11.031 1.00 91.06 86 LEU A N 1
ATOM 705 C CA . LEU A 1 86 ? 7.061 14.123 10.551 1.00 91.06 86 LEU A CA 1
ATOM 706 C C . LEU A 1 86 ? 5.538 14.140 10.765 1.00 91.06 86 LEU A C 1
ATOM 708 O O . LEU A 1 86 ? 4.964 15.168 11.131 1.00 91.06 86 LEU A O 1
ATOM 712 N N . ALA A 1 87 ? 4.880 12.996 10.570 1.00 92.81 87 ALA A N 1
ATOM 713 C CA . ALA A 1 87 ? 3.437 12.835 10.725 1.00 92.81 87 ALA A CA 1
ATOM 714 C C . ALA A 1 87 ? 2.970 12.715 12.182 1.00 92.81 87 ALA A C 1
ATOM 716 O O . ALA A 1 87 ? 1.771 12.811 12.433 1.00 92.81 87 ALA A O 1
ATOM 717 N N . LYS A 1 88 ? 3.877 12.520 13.146 1.00 92.19 88 LYS A N 1
ATOM 718 C CA . LYS A 1 88 ? 3.578 12.086 14.520 1.00 92.19 88 LYS A CA 1
ATOM 719 C C . LYS A 1 88 ? 2.464 12.873 15.211 1.00 92.19 88 LYS A C 1
ATOM 721 O O . LYS A 1 88 ? 1.565 12.283 15.792 1.00 92.19 88 LYS A O 1
ATOM 726 N N . ASN A 1 89 ? 2.456 14.198 15.066 1.00 90.56 89 ASN A N 1
ATOM 727 C CA . ASN A 1 89 ? 1.445 15.073 15.682 1.00 90.56 89 ASN A CA 1
ATOM 728 C C . ASN A 1 89 ? 0.075 15.063 14.971 1.00 90.56 89 ASN A C 1
ATOM 730 O O . ASN A 1 89 ? -0.857 15.741 15.403 1.00 90.56 89 ASN A O 1
ATOM 734 N N . LYS A 1 90 ? -0.034 14.373 13.834 1.00 92.25 90 LYS A N 1
ATOM 735 C CA . LYS A 1 90 ? -1.263 14.185 13.050 1.00 92.25 90 LYS A CA 1
ATOM 736 C C . LYS A 1 90 ? -1.804 12.761 13.155 1.00 92.25 90 LYS A C 1
ATOM 738 O O . LYS A 1 90 ? -2.941 12.523 12.754 1.00 92.25 90 LYS A O 1
ATOM 743 N N . LEU A 1 91 ? -1.003 11.831 13.671 1.00 91.31 91 LEU A N 1
ATOM 744 C CA . LEU A 1 91 ? -1.405 10.456 13.909 1.00 91.31 91 LEU A CA 1
ATOM 745 C C . LEU A 1 91 ? -2.136 10.365 15.250 1.00 91.31 91 LEU A C 1
ATOM 747 O O . LEU A 1 91 ? -1.725 10.957 16.243 1.00 91.31 91 LEU A O 1
ATOM 751 N N . ASN A 1 92 ? -3.209 9.578 15.294 1.00 88.94 92 ASN A N 1
ATOM 752 C CA . ASN A 1 92 ? -3.948 9.301 16.532 1.00 88.94 92 ASN A CA 1
ATOM 753 C C . ASN A 1 92 ? -3.280 8.200 17.382 1.00 88.94 92 ASN A C 1
ATOM 755 O O . ASN A 1 92 ? -3.940 7.552 18.188 1.00 88.94 92 ASN A O 1
ATOM 759 N N . PHE A 1 93 ? -1.988 7.947 17.174 1.00 93.12 93 PHE A N 1
ATOM 760 C CA . PHE A 1 93 ? -1.186 6.975 17.910 1.00 93.12 93 PHE A CA 1
ATOM 761 C C . PHE A 1 93 ? 0.290 7.393 17.887 1.00 93.12 93 PHE A C 1
ATOM 763 O O . PHE A 1 93 ? 0.698 8.216 17.067 1.00 93.12 93 PHE A O 1
ATOM 770 N N . ASN A 1 94 ? 1.093 6.809 18.777 1.00 94.19 94 ASN A N 1
ATOM 771 C CA . ASN A 1 94 ? 2.532 7.038 18.831 1.00 94.19 94 ASN A CA 1
ATOM 772 C C . ASN A 1 94 ? 3.281 6.018 17.947 1.00 94.19 94 ASN A C 1
ATOM 774 O O . ASN A 1 94 ? 3.288 4.839 18.302 1.00 94.19 94 ASN A O 1
ATOM 778 N N . PRO A 1 95 ? 3.901 6.423 16.823 1.00 94.62 95 PRO A N 1
ATOM 779 C CA . PRO A 1 95 ? 4.584 5.494 15.924 1.00 94.62 95 PRO A CA 1
ATOM 780 C C . PRO A 1 95 ? 5.845 4.861 16.522 1.00 94.62 95 PRO A C 1
ATOM 782 O O . PRO A 1 95 ? 6.187 3.756 16.126 1.00 94.62 95 PRO A O 1
ATOM 785 N N . ASP A 1 96 ? 6.481 5.487 17.518 1.00 94.88 96 ASP A N 1
ATOM 786 C CA . ASP A 1 96 ? 7.686 4.950 18.174 1.00 94.88 96 ASP A CA 1
ATOM 787 C C . ASP A 1 96 ? 7.427 3.631 18.925 1.00 94.88 96 ASP A C 1
ATOM 789 O O . ASP A 1 96 ? 8.360 2.908 19.262 1.00 94.88 96 ASP A O 1
ATOM 793 N N . GLU A 1 97 ? 6.163 3.327 19.232 1.00 95.75 97 GLU A N 1
ATOM 794 C CA . GLU A 1 97 ? 5.771 2.072 19.880 1.00 95.75 97 GLU A CA 1
ATOM 795 C C . GLU A 1 97 ? 5.705 0.895 18.903 1.00 95.75 97 GLU A C 1
ATOM 797 O O . GLU A 1 97 ? 5.492 -0.230 19.347 1.00 95.75 97 GLU A O 1
ATOM 802 N N . TYR A 1 98 ? 5.832 1.146 17.597 1.00 97.06 98 TYR A N 1
ATOM 803 C CA . TYR A 1 98 ? 5.573 0.160 16.558 1.00 97.06 98 TYR A CA 1
ATOM 804 C C . TYR A 1 98 ? 6.863 -0.323 15.903 1.00 97.06 98 TYR A C 1
ATOM 806 O O . TYR A 1 98 ? 7.767 0.456 15.610 1.00 97.06 98 TYR A O 1
ATOM 814 N N . GLN A 1 99 ? 6.918 -1.620 15.615 1.00 96.38 99 GLN A N 1
ATOM 815 C CA . GLN A 1 99 ? 7.996 -2.227 14.840 1.00 96.38 99 GLN A CA 1
ATOM 816 C C . GLN A 1 99 ? 7.634 -2.245 13.352 1.00 96.38 99 GLN A C 1
ATOM 818 O O . GLN A 1 99 ? 6.513 -2.610 12.989 1.00 96.38 99 GLN A O 1
ATOM 823 N N . LEU A 1 100 ? 8.581 -1.854 12.494 1.00 94.50 100 LEU A N 1
ATOM 824 C CA . LEU A 1 100 ? 8.432 -1.970 11.043 1.00 94.50 100 LEU A CA 1
ATOM 825 C C . LEU A 1 100 ? 8.716 -3.408 10.594 1.00 94.50 100 LEU A C 1
ATOM 827 O O . LEU A 1 100 ? 9.730 -3.994 10.975 1.00 94.50 100 LEU A O 1
ATOM 831 N N . GLU A 1 101 ? 7.848 -3.943 9.743 1.00 92.06 101 GLU A N 1
ATOM 832 C CA . GLU A 1 101 ? 7.987 -5.272 9.144 1.00 92.06 101 GLU A CA 1
ATOM 833 C C . GLU A 1 101 ? 7.703 -5.171 7.645 1.00 92.06 101 GLU A C 1
ATOM 835 O O . GLU A 1 101 ? 6.658 -4.660 7.255 1.00 92.06 101 GLU A O 1
ATOM 840 N N . MET A 1 102 ? 8.625 -5.612 6.790 1.00 86.25 102 MET A N 1
ATOM 841 C CA . MET A 1 102 ? 8.348 -5.716 5.357 1.00 86.25 102 MET A CA 1
ATOM 842 C C . MET A 1 102 ? 7.284 -6.787 5.131 1.00 86.25 102 MET A C 1
ATOM 844 O O . MET A 1 102 ? 7.361 -7.860 5.723 1.00 86.25 102 MET A O 1
ATOM 848 N N . ALA A 1 103 ? 6.299 -6.479 4.292 1.00 84.81 103 ALA A N 1
ATOM 849 C CA . ALA A 1 103 ? 5.350 -7.460 3.791 1.00 84.81 103 ALA A CA 1
ATOM 850 C C . ALA A 1 103 ? 5.646 -7.690 2.309 1.00 84.81 103 ALA A C 1
ATOM 852 O O . ALA A 1 103 ? 5.506 -6.776 1.486 1.00 84.81 103 ALA A O 1
ATOM 853 N N . ASP A 1 104 ? 6.094 -8.899 2.000 1.00 77.81 104 ASP A N 1
ATOM 854 C CA . ASP A 1 104 ? 6.543 -9.291 0.677 1.00 77.81 104 ASP A CA 1
ATOM 855 C C . ASP A 1 104 ? 5.366 -9.697 -0.214 1.00 77.81 104 ASP A C 1
ATOM 857 O O . ASP A 1 104 ? 4.235 -9.944 0.214 1.00 77.81 104 ASP A O 1
ATOM 861 N N . SER A 1 105 ? 5.627 -9.734 -1.517 1.00 74.56 105 SER A N 1
ATOM 862 C CA . SER A 1 105 ? 4.632 -10.130 -2.506 1.00 74.56 105 SER A CA 1
ATOM 863 C C . SER A 1 105 ? 4.158 -11.567 -2.258 1.00 74.56 105 SER A C 1
ATOM 865 O O . SER A 1 105 ? 4.963 -12.491 -2.179 1.00 74.56 105 SER A O 1
ATOM 867 N N . GLY A 1 106 ? 2.841 -11.762 -2.155 1.00 72.88 106 GLY A N 1
ATOM 868 C CA . GLY A 1 106 ? 2.233 -13.057 -1.842 1.00 72.88 106 GLY A CA 1
ATOM 869 C C . GLY A 1 106 ? 2.010 -13.320 -0.350 1.00 72.88 106 GLY A C 1
ATOM 870 O O . GLY A 1 106 ? 1.295 -14.273 -0.028 1.00 72.88 106 GLY A O 1
ATOM 871 N N . ASP A 1 107 ? 2.539 -12.481 0.547 1.00 81.06 107 ASP A N 1
ATOM 872 C CA . ASP A 1 107 ? 2.326 -12.640 1.985 1.00 81.06 107 ASP A CA 1
ATOM 873 C C . ASP A 1 107 ? 0.845 -12.555 2.356 1.00 81.06 107 ASP A C 1
ATOM 875 O O . ASP A 1 107 ? 0.066 -11.757 1.816 1.00 81.06 107 ASP A O 1
ATOM 879 N N . LYS A 1 108 ? 0.470 -13.372 3.343 1.00 91.00 108 LYS A N 1
ATOM 880 C CA . LYS A 1 108 ? -0.860 -13.371 3.947 1.00 91.00 108 LYS A CA 1
ATOM 881 C C . LYS A 1 108 ? -0.747 -13.360 5.457 1.00 91.00 108 LYS A C 1
ATOM 883 O O . LYS A 1 108 ? -0.032 -14.170 6.040 1.00 91.00 108 LYS A O 1
ATOM 888 N N . PHE A 1 109 ? -1.499 -12.480 6.101 1.00 93.31 109 PHE A N 1
ATOM 889 C CA . PHE A 1 109 ? -1.535 -12.411 7.556 1.00 93.31 109 PHE A CA 1
ATOM 890 C C . PHE A 1 109 ? -2.879 -11.901 8.059 1.00 93.31 109 PHE A C 1
ATOM 892 O O . PHE A 1 109 ? -3.645 -11.265 7.337 1.00 93.31 109 PHE A O 1
ATOM 899 N N . ILE A 1 110 ? -3.173 -12.205 9.322 1.00 94.69 110 ILE A N 1
ATOM 900 C CA . ILE A 1 110 ? -4.405 -11.789 9.988 1.00 94.69 110 ILE A CA 1
ATOM 901 C C . ILE A 1 110 ? -4.069 -10.779 11.079 1.00 94.69 110 ILE A C 1
ATOM 903 O O . ILE A 1 110 ? -3.193 -11.023 11.916 1.00 94.69 110 ILE A O 1
ATOM 907 N N . LEU A 1 111 ? -4.814 -9.676 11.090 1.00 94.12 111 LEU A N 1
ATOM 908 C CA . LEU A 1 111 ? -4.784 -8.682 12.159 1.00 94.12 111 LEU A CA 1
ATOM 909 C C . LEU A 1 111 ? -6.152 -8.552 12.832 1.00 94.12 111 LEU A C 1
ATOM 911 O O . LEU A 1 111 ? -7.195 -8.754 12.202 1.00 94.12 111 LEU A O 1
ATOM 915 N N . ASN A 1 112 ? -6.142 -8.211 14.119 1.00 91.62 112 ASN A N 1
ATOM 916 C CA . ASN A 1 112 ? -7.348 -7.928 14.889 1.00 91.62 112 ASN A CA 1
ATOM 917 C C . ASN A 1 112 ? -7.669 -6.432 14.805 1.00 91.62 112 ASN A C 1
ATOM 919 O O . ASN A 1 112 ? -6.821 -5.582 15.083 1.00 91.62 112 ASN A O 1
ATOM 923 N N . LEU A 1 113 ? -8.907 -6.093 14.443 1.00 89.38 113 LEU A N 1
ATOM 924 C CA . LEU A 1 113 ? -9.354 -4.704 14.444 1.00 89.38 113 LEU A CA 1
ATOM 925 C C . LEU A 1 113 ? -9.817 -4.320 15.856 1.00 89.38 113 LEU A C 1
ATOM 927 O O . LEU A 1 113 ? -10.942 -4.623 16.252 1.00 89.38 113 LEU A O 1
ATOM 931 N N . ILE A 1 114 ? -8.938 -3.660 16.612 1.00 87.19 114 ILE A N 1
ATOM 932 C CA . ILE A 1 114 ? -9.180 -3.345 18.031 1.00 87.19 114 ILE A CA 1
ATOM 933 C C . ILE A 1 114 ? -9.941 -2.030 18.269 1.00 87.19 114 ILE A C 1
ATOM 935 O O . ILE A 1 114 ? -10.672 -1.917 19.249 1.00 87.19 114 ILE A O 1
ATOM 939 N N . ASP A 1 115 ? -9.785 -1.037 17.388 1.00 86.25 115 ASP A N 1
ATOM 940 C CA . ASP A 1 115 ? -10.417 0.284 17.496 1.00 86.25 115 ASP A CA 1
ATOM 941 C C . ASP A 1 115 ? -10.709 0.826 16.091 1.00 86.25 115 ASP A C 1
ATOM 943 O O . ASP A 1 115 ? -9.824 0.881 15.237 1.00 86.25 115 ASP A O 1
ATOM 947 N N . ASP A 1 116 ? -11.952 1.241 15.851 1.00 84.69 116 ASP A N 1
ATOM 948 C CA . ASP A 1 116 ? -12.402 1.774 14.564 1.00 84.69 116 ASP A CA 1
ATOM 949 C C . ASP A 1 116 ? -11.990 3.237 14.329 1.00 84.69 116 ASP A C 1
ATOM 951 O O . ASP A 1 116 ? -12.120 3.757 13.218 1.00 84.69 116 ASP A O 1
ATOM 955 N N . LYS A 1 117 ? -11.453 3.913 15.348 1.00 86.25 117 LYS A N 1
ATOM 956 C CA . LYS A 1 117 ? -10.902 5.270 15.236 1.00 86.25 117 LYS A CA 1
ATOM 957 C C . LYS A 1 117 ? -9.430 5.280 14.858 1.00 86.25 117 LYS A C 1
ATOM 959 O O . LYS A 1 117 ? -8.951 6.308 14.364 1.00 86.25 117 LYS A O 1
ATOM 964 N N . LEU A 1 118 ? -8.718 4.182 15.099 1.00 89.62 118 LEU A N 1
ATOM 965 C CA . LEU A 1 118 ? -7.314 4.071 14.739 1.00 89.62 118 LEU A CA 1
ATOM 966 C C . LEU A 1 118 ? -7.166 3.751 13.240 1.00 89.62 118 LEU A C 1
ATOM 968 O O . LEU A 1 118 ? -7.981 3.023 12.669 1.00 89.62 118 LEU A O 1
ATOM 972 N N . PRO A 1 119 ? -6.174 4.350 12.562 1.00 84.56 119 PRO A N 1
ATOM 973 C CA . PRO A 1 119 ? -5.959 4.132 11.139 1.00 84.56 119 PRO A CA 1
ATOM 974 C C . PRO A 1 119 ? -5.388 2.739 10.874 1.00 84.56 119 PRO A C 1
ATOM 976 O O . PRO A 1 119 ? -4.285 2.430 11.297 1.00 84.56 119 PRO A O 1
ATOM 979 N N . THR A 1 120 ? -6.099 1.929 10.096 1.00 93.06 120 THR A N 1
ATOM 980 C CA . THR A 1 120 ? -5.626 0.601 9.679 1.00 93.06 120 THR A CA 1
ATOM 981 C C . THR A 1 120 ? -4.678 0.680 8.485 1.00 93.06 120 THR A C 1
ATOM 983 O O . THR A 1 120 ? -3.790 -0.155 8.350 1.00 93.06 120 THR A O 1
ATOM 986 N N . ILE A 1 121 ? -4.870 1.666 7.603 1.00 96.62 121 ILE A N 1
ATOM 987 C CA . ILE A 1 121 ? -4.093 1.825 6.367 1.00 96.62 121 ILE A CA 1
ATOM 988 C C . ILE A 1 121 ? -3.592 3.258 6.298 1.00 96.62 121 ILE A C 1
ATOM 990 O O . ILE A 1 121 ? -4.382 4.195 6.449 1.00 96.62 121 ILE A O 1
ATOM 994 N N . ILE A 1 122 ? -2.297 3.427 6.049 1.00 96.50 122 ILE A N 1
ATOM 995 C CA . ILE A 1 122 ? -1.660 4.737 5.928 1.00 96.50 122 ILE A CA 1
ATOM 996 C C . ILE A 1 122 ? -0.785 4.790 4.679 1.00 96.50 122 ILE A C 1
ATOM 998 O O . ILE A 1 122 ? -0.069 3.839 4.362 1.00 96.50 122 ILE A O 1
ATOM 1002 N N . ALA A 1 123 ? -0.800 5.939 4.010 1.00 94.81 123 ALA A N 1
ATOM 1003 C CA . ALA A 1 123 ? 0.161 6.305 2.982 1.00 94.81 123 ALA A CA 1
ATOM 1004 C C . ALA A 1 123 ? 0.694 7.718 3.250 1.00 94.81 123 ALA A C 1
ATOM 1006 O O . ALA A 1 123 ? -0.073 8.619 3.600 1.00 94.81 123 ALA A O 1
ATOM 1007 N N . ILE A 1 124 ? 2.008 7.904 3.087 1.00 93.56 124 ILE A N 1
ATOM 1008 C CA . ILE A 1 124 ? 2.658 9.214 3.198 1.00 93.56 124 ILE A CA 1
ATOM 1009 C C . ILE A 1 124 ? 3.507 9.469 1.948 1.00 93.56 124 ILE A C 1
ATOM 1011 O O . ILE A 1 124 ? 4.474 8.749 1.674 1.00 93.56 124 ILE A O 1
ATOM 1015 N N . SER A 1 125 ? 3.154 10.512 1.202 1.00 91.00 125 SER A N 1
ATOM 1016 C CA . SER A 1 125 ? 3.784 10.884 -0.071 1.00 91.00 125 SER A CA 1
ATOM 1017 C C . SER A 1 125 ? 4.340 12.303 -0.029 1.00 91.00 125 SER A C 1
ATOM 1019 O O . SER A 1 125 ? 3.702 13.185 0.535 1.00 91.00 125 SER A O 1
ATOM 1021 N N . ASP A 1 126 ? 5.468 12.572 -0.677 1.00 88.25 126 ASP A N 1
ATOM 1022 C CA . ASP A 1 126 ? 5.974 13.944 -0.814 1.00 88.25 126 ASP A CA 1
ATOM 1023 C C . ASP A 1 126 ? 5.212 14.706 -1.904 1.00 88.25 126 ASP A C 1
ATOM 1025 O O . ASP A 1 126 ? 4.934 14.146 -2.959 1.00 88.25 126 ASP A O 1
ATOM 1029 N N . ILE A 1 127 ? 4.884 15.985 -1.672 1.00 86.25 127 ILE A N 1
ATOM 1030 C CA . ILE A 1 127 ? 4.104 16.806 -2.620 1.00 86.25 127 ILE A CA 1
ATOM 1031 C C . ILE A 1 127 ? 4.921 17.185 -3.855 1.00 86.25 127 ILE A C 1
ATOM 1033 O O . ILE A 1 127 ? 4.380 17.278 -4.956 1.00 86.25 127 ILE A O 1
ATOM 1037 N N . PHE A 1 128 ? 6.221 17.431 -3.688 1.00 79.56 128 PHE A N 1
ATOM 1038 C CA . PHE A 1 128 ? 7.063 17.981 -4.745 1.00 79.56 128 PHE A CA 1
ATOM 1039 C C . PHE A 1 128 ? 8.021 16.940 -5.360 1.00 79.56 128 PHE A C 1
ATOM 1041 O O . PHE A 1 128 ? 8.622 16.133 -4.650 1.00 79.56 128 PHE A O 1
ATOM 1048 N N . PRO A 1 129 ? 8.262 16.984 -6.685 1.00 72.81 129 PRO A N 1
ATOM 1049 C CA . PRO A 1 129 ? 7.442 17.633 -7.719 1.00 72.81 129 PRO A CA 1
ATOM 1050 C C . PRO A 1 129 ? 6.087 16.971 -8.033 1.00 72.81 129 PRO A C 1
ATOM 1052 O O . PRO A 1 129 ? 5.355 17.512 -8.853 1.00 72.81 129 PRO A O 1
ATOM 1055 N N . THR A 1 130 ? 5.745 15.827 -7.435 1.00 80.69 130 THR A N 1
ATOM 1056 C CA . THR A 1 130 ? 4.409 15.207 -7.540 1.00 80.69 130 THR A CA 1
ATOM 1057 C C . THR A 1 130 ? 4.203 14.196 -6.408 1.00 80.69 130 THR A C 1
ATOM 1059 O O . THR A 1 130 ? 5.191 13.687 -5.873 1.00 80.69 130 THR A O 1
ATOM 1062 N N . TYR A 1 131 ? 2.948 13.871 -6.091 1.00 85.06 131 TYR A N 1
ATOM 1063 C CA . TYR A 1 131 ? 2.534 12.943 -5.034 1.00 85.06 131 TYR A CA 1
ATOM 1064 C C . TYR A 1 131 ? 1.659 11.803 -5.565 1.00 85.06 131 TYR A C 1
ATOM 1066 O O . TYR A 1 131 ? 1.282 11.795 -6.740 1.00 85.06 131 TYR A O 1
ATOM 1074 N N . PHE A 1 132 ? 1.378 10.822 -4.710 1.00 88.81 132 PHE A N 1
ATOM 1075 C CA . PHE A 1 132 ? 0.477 9.715 -5.010 1.00 88.81 132 PHE A CA 1
ATOM 1076 C C . PHE A 1 132 ? -0.662 9.676 -3.992 1.00 88.81 132 PHE A C 1
ATOM 1078 O O . PHE A 1 132 ? -0.450 9.976 -2.820 1.00 88.81 132 PHE A O 1
ATOM 1085 N N . ASP A 1 133 ? -1.850 9.285 -4.440 1.00 89.56 133 ASP A N 1
ATOM 1086 C CA . ASP A 1 133 ? -3.045 9.202 -3.609 1.00 89.56 133 ASP A CA 1
ATOM 1087 C C . ASP A 1 133 ? -3.320 7.765 -3.171 1.00 89.56 133 ASP A C 1
ATOM 1089 O O . ASP A 1 133 ? -3.101 6.811 -3.929 1.00 89.56 133 ASP A O 1
ATOM 1093 N N . LEU A 1 134 ? -3.850 7.643 -1.954 1.00 92.44 134 LEU A N 1
ATOM 1094 C CA . LEU A 1 134 ? -4.418 6.419 -1.398 1.00 92.44 134 LEU A CA 1
ATOM 1095 C C . LEU A 1 134 ? -5.935 6.387 -1.609 1.00 92.44 134 LEU A C 1
ATOM 1097 O O . LEU A 1 134 ? -6.626 7.385 -1.407 1.00 92.44 134 LEU A O 1
ATOM 1101 N N . GLY A 1 135 ? -6.451 5.207 -1.929 1.00 91.25 135 GLY A N 1
ATOM 1102 C CA . GLY A 1 135 ? -7.875 4.908 -1.886 1.00 91.25 135 GLY A CA 1
ATOM 1103 C C . GLY A 1 135 ? -8.150 3.467 -1.466 1.00 91.25 135 GLY A C 1
ATOM 1104 O O . GLY A 1 135 ? -7.235 2.668 -1.261 1.00 91.25 135 GLY A O 1
ATOM 1105 N N . LEU A 1 136 ? -9.429 3.127 -1.345 1.00 91.50 136 LEU A N 1
ATOM 1106 C CA . LEU A 1 136 ? -9.888 1.768 -1.062 1.00 91.50 136 LEU A CA 1
ATOM 1107 C C . LEU A 1 136 ? -11.180 1.495 -1.827 1.00 91.50 136 LEU A C 1
ATOM 1109 O O . LEU A 1 136 ? -12.167 2.197 -1.629 1.00 91.50 136 LEU A O 1
ATOM 1113 N N . CYS A 1 137 ? -11.214 0.468 -2.668 1.00 89.06 137 CYS A N 1
ATOM 1114 C CA . CYS A 1 137 ? -12.461 0.034 -3.303 1.00 89.06 137 CYS A CA 1
ATOM 1115 C C . CYS A 1 137 ? -12.966 -1.256 -2.664 1.00 89.06 137 CYS A C 1
ATOM 1117 O O . CYS A 1 137 ? -12.189 -2.097 -2.215 1.00 89.06 137 CYS A O 1
ATOM 1119 N N . SER A 1 138 ? -14.283 -1.431 -2.683 1.00 85.19 138 SER A N 1
ATOM 1120 C CA . SER A 1 138 ? -14.953 -2.682 -2.318 1.00 85.19 138 SER A CA 1
ATOM 1121 C C . SER A 1 138 ? -15.720 -3.245 -3.512 1.00 85.19 138 SER A C 1
ATOM 1123 O O . SER A 1 138 ? -16.133 -2.502 -4.410 1.00 85.19 138 SER A O 1
ATOM 1125 N N . LYS A 1 139 ? -15.948 -4.562 -3.524 1.00 71.19 139 LYS A N 1
ATOM 1126 C CA . LYS A 1 139 ? -16.833 -5.192 -4.510 1.00 71.19 139 LYS A CA 1
ATOM 1127 C C . LYS A 1 139 ? -18.288 -5.069 -4.061 1.00 71.19 139 LYS A C 1
ATOM 1129 O O . LYS A 1 139 ? -18.806 -5.962 -3.409 1.00 71.19 139 LYS A O 1
ATOM 1134 N N . ASN A 1 140 ? -18.949 -3.988 -4.464 1.00 62.31 140 ASN A N 1
ATOM 1135 C CA . ASN A 1 140 ? -20.409 -3.848 -4.402 1.00 62.31 140 ASN A CA 1
ATOM 1136 C C . ASN A 1 140 ? -21.033 -3.983 -5.801 1.00 62.31 140 ASN A C 1
ATOM 1138 O O . ASN A 1 140 ? -20.318 -3.966 -6.803 1.00 62.31 140 ASN A O 1
ATOM 1142 N N . SER A 1 141 ? -22.365 -4.086 -5.885 1.00 45.25 141 SER A N 1
ATOM 1143 C CA . SER A 1 141 ? -23.117 -4.065 -7.156 1.00 45.25 141 SER A CA 1
ATOM 1144 C C . SER A 1 141 ? -22.866 -2.794 -7.978 1.00 45.25 141 SER A C 1
ATOM 1146 O O . SER A 1 141 ? -22.966 -2.822 -9.202 1.00 45.25 141 SER A O 1
ATOM 1148 N N . ILE A 1 142 ? -22.476 -1.705 -7.311 1.00 54.00 142 ILE A N 1
ATOM 1149 C CA . ILE A 1 142 ? -21.895 -0.506 -7.913 1.00 54.00 142 ILE A CA 1
ATOM 1150 C C . ILE A 1 142 ? -20.501 -0.333 -7.301 1.00 54.00 142 ILE A C 1
ATOM 1152 O O . ILE A 1 142 ? -20.385 -0.315 -6.074 1.00 54.00 142 ILE A O 1
ATOM 1156 N N . PRO A 1 143 ? -19.438 -0.218 -8.107 1.00 59.09 143 PRO A N 1
ATOM 1157 C CA . PRO A 1 143 ? -18.091 -0.032 -7.589 1.00 59.09 143 PRO A CA 1
ATOM 1158 C C . PRO A 1 143 ? -17.973 1.332 -6.913 1.00 59.09 143 PRO A C 1
ATOM 1160 O O . PRO A 1 143 ? -18.126 2.376 -7.547 1.00 59.09 143 PRO A O 1
ATOM 1163 N N . ILE A 1 144 ? -17.696 1.316 -5.612 1.00 68.38 144 ILE A N 1
ATOM 1164 C CA . ILE A 1 144 ? -17.514 2.523 -4.816 1.00 68.38 144 ILE A CA 1
ATOM 1165 C C . ILE A 1 144 ? -16.107 2.503 -4.244 1.00 68.38 144 ILE A C 1
ATOM 1167 O O . ILE A 1 144 ? -15.724 1.554 -3.555 1.00 68.38 144 ILE A O 1
ATOM 1171 N N . CYS A 1 145 ? -15.366 3.567 -4.531 1.00 80.44 145 CYS A N 1
ATOM 1172 C CA . CYS A 1 145 ? -14.042 3.788 -3.987 1.00 80.44 145 CYS A CA 1
ATOM 1173 C C . CYS A 1 145 ? -14.114 4.900 -2.938 1.00 80.44 145 CYS A C 1
ATOM 1175 O O . CYS A 1 145 ? -14.819 5.899 -3.094 1.00 80.44 145 CYS A O 1
ATOM 1177 N N . LEU A 1 146 ? -13.455 4.634 -1.822 1.00 81.81 146 LEU A N 1
ATOM 1178 C CA . LEU A 1 146 ? -13.208 5.533 -0.716 1.00 81.81 146 LEU A CA 1
ATOM 1179 C C . LEU A 1 146 ? -11.909 6.276 -1.043 1.00 81.81 146 LEU A C 1
ATOM 1181 O O . LEU A 1 146 ? -10.841 5.668 -1.045 1.00 81.81 146 LEU A O 1
ATOM 1185 N N . ASP A 1 147 ? -12.017 7.560 -1.365 1.00 81.44 147 ASP A N 1
ATOM 1186 C CA . ASP A 1 147 ? -10.915 8.413 -1.822 1.00 81.44 147 ASP A CA 1
ATOM 1187 C C . ASP A 1 147 ? -11.117 9.866 -1.345 1.00 81.44 147 ASP A C 1
ATOM 1189 O O . ASP A 1 147 ? -11.962 10.153 -0.488 1.00 81.44 147 ASP A O 1
ATOM 1193 N N . TYR A 1 148 ? -10.341 10.811 -1.880 1.00 78.25 148 TYR A N 1
ATOM 1194 C CA . TYR A 1 148 ? -10.489 12.230 -1.557 1.00 78.25 148 TYR A CA 1
ATOM 1195 C C . TYR A 1 148 ? -11.893 12.788 -1.855 1.00 78.25 148 TYR A C 1
ATOM 1197 O O . TYR A 1 148 ? -12.425 13.570 -1.058 1.00 78.25 148 TYR A O 1
ATOM 1205 N N . SER A 1 149 ? -12.482 12.399 -2.990 1.00 80.12 149 SER A N 1
ATOM 1206 C CA . SER A 1 149 ? -13.789 12.866 -3.466 1.00 80.12 149 SER A CA 1
ATOM 1207 C C . SER A 1 149 ? -14.944 12.237 -2.687 1.00 80.12 149 SER A C 1
ATOM 1209 O O . SER A 1 149 ? -15.982 12.866 -2.473 1.00 80.12 149 SER A O 1
ATOM 1211 N N . ARG A 1 150 ? -14.741 11.011 -2.199 1.00 85.44 150 ARG A N 1
ATOM 1212 C CA . ARG A 1 150 ? -15.692 10.271 -1.376 1.00 85.44 150 ARG A CA 1
ATOM 1213 C C . ARG A 1 150 ? -14.996 9.768 -0.125 1.00 85.44 150 ARG A C 1
ATOM 1215 O O . ARG A 1 150 ? -14.561 8.627 -0.060 1.00 85.44 150 ARG A O 1
ATOM 1222 N N . ARG A 1 151 ? -14.953 10.616 0.905 1.00 88.50 151 ARG A N 1
ATOM 1223 C CA . ARG A 1 151 ? -14.218 10.342 2.154 1.00 88.50 151 ARG A CA 1
ATOM 1224 C C . ARG A 1 151 ? -14.906 9.393 3.128 1.00 88.50 151 ARG A C 1
ATOM 1226 O O . ARG A 1 151 ? -14.368 9.125 4.197 1.00 88.50 151 ARG A O 1
ATOM 1233 N N . THR A 1 152 ? -16.099 8.915 2.800 1.00 88.94 152 THR A N 1
ATOM 1234 C CA . THR A 1 152 ? -16.849 7.978 3.643 1.00 88.94 152 THR A CA 1
ATOM 1235 C C . THR A 1 152 ? -17.494 6.912 2.775 1.00 88.94 152 THR A C 1
ATOM 1237 O O . THR A 1 152 ? -18.066 7.228 1.729 1.00 88.94 152 THR A O 1
ATOM 1240 N N . LEU A 1 153 ? -17.382 5.663 3.214 1.00 86.00 153 LEU A N 1
ATOM 1241 C CA . LEU A 1 153 ? -17.990 4.489 2.602 1.00 86.00 153 LEU A CA 1
ATOM 1242 C C . LEU A 1 153 ? -18.446 3.578 3.737 1.00 86.00 153 LEU A C 1
ATOM 1244 O O . LEU A 1 153 ? -17.619 2.996 4.434 1.00 86.00 153 LEU A O 1
ATOM 1248 N N . ASP A 1 154 ? -19.756 3.490 3.948 1.00 86.88 154 ASP A N 1
ATOM 1249 C CA . ASP A 1 154 ? -20.353 2.834 5.112 1.00 86.88 154 ASP A CA 1
ATOM 1250 C C . ASP A 1 154 ? -19.742 3.333 6.436 1.00 86.88 154 ASP A C 1
ATOM 1252 O O . ASP A 1 154 ? -19.896 4.500 6.797 1.00 86.88 154 ASP A O 1
ATOM 1256 N N . LYS A 1 155 ? -19.047 2.453 7.166 1.00 90.31 155 LYS A N 1
ATOM 1257 C CA . LYS A 1 155 ? -18.370 2.746 8.438 1.00 90.31 155 LYS A CA 1
ATOM 1258 C C . LYS A 1 155 ? -16.874 3.022 8.269 1.00 90.31 155 LYS A C 1
ATOM 1260 O O . LYS A 1 155 ? -16.185 3.161 9.276 1.00 90.31 155 LYS A O 1
ATOM 1265 N N . LEU A 1 156 ? -16.377 3.082 7.034 1.00 92.81 156 LEU A N 1
ATOM 1266 C CA . LEU A 1 156 ? -14.995 3.420 6.706 1.00 92.81 156 LEU A CA 1
ATOM 1267 C C . LEU A 1 156 ? -14.872 4.906 6.369 1.00 92.81 156 LEU A C 1
ATOM 1269 O O . LEU A 1 156 ? -15.761 5.508 5.754 1.00 92.81 156 LEU A O 1
ATOM 1273 N N . LYS A 1 157 ? -13.739 5.493 6.746 1.00 94.00 157 LYS A N 1
ATOM 1274 C CA . LYS A 1 157 ? -13.434 6.906 6.552 1.00 94.00 157 LYS A CA 1
ATOM 1275 C C . LYS A 1 157 ? -12.032 7.085 5.986 1.00 94.00 157 LYS A C 1
ATOM 1277 O O . LYS A 1 157 ? -11.075 6.533 6.514 1.00 94.00 157 LYS A O 1
ATOM 1282 N N . HIS A 1 158 ? -11.926 7.915 4.956 1.00 94.38 158 HIS A N 1
ATOM 1283 C CA . HIS A 1 158 ? -10.671 8.457 4.450 1.00 94.38 158 HIS A CA 1
ATOM 1284 C C . HIS A 1 158 ? -10.402 9.806 5.128 1.00 94.38 158 HIS A C 1
ATOM 1286 O O . HIS A 1 158 ? -11.308 10.638 5.247 1.00 94.38 158 HIS A O 1
ATOM 1292 N N . SER A 1 159 ? -9.166 10.073 5.543 1.00 92.75 159 SER A N 1
ATOM 1293 C CA . SER A 1 159 ? -8.788 11.377 6.116 1.00 92.75 159 SER A CA 1
ATOM 1294 C C . SER A 1 159 ? -8.972 12.538 5.130 1.00 92.75 159 SER A C 1
ATOM 1296 O O . SER A 1 159 ? -9.253 13.671 5.527 1.00 92.75 159 SER A O 1
ATOM 1298 N N . G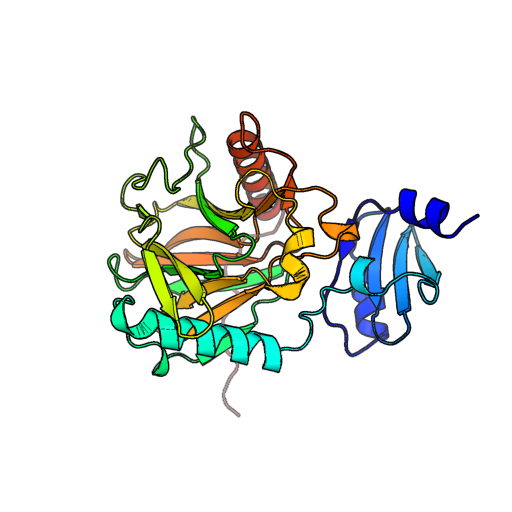LY A 1 160 ? -8.840 12.241 3.836 1.00 89.00 160 GLY A N 1
ATOM 1299 C CA . GLY A 1 160 ? -8.502 13.227 2.814 1.00 89.00 160 GLY A CA 1
ATOM 1300 C C . GLY A 1 160 ? -7.041 13.646 2.941 1.00 89.00 160 GLY A C 1
ATOM 1301 O O . GLY A 1 160 ? -6.272 13.008 3.661 1.00 89.00 160 GLY A O 1
ATOM 1302 N N . ASP A 1 161 ? -6.700 14.743 2.282 1.00 89.81 161 ASP A N 1
ATOM 1303 C CA . ASP A 1 161 ? -5.324 15.217 2.187 1.00 89.81 161 ASP A CA 1
ATOM 1304 C C . ASP A 1 161 ? -4.934 15.963 3.466 1.00 89.81 161 ASP A C 1
ATOM 1306 O O . ASP A 1 161 ? -5.378 17.091 3.710 1.00 89.81 161 ASP A O 1
ATOM 1310 N N . ILE A 1 162 ? -4.112 15.334 4.306 1.00 92.75 162 ILE A N 1
ATOM 1311 C CA . ILE A 1 162 ? -3.513 15.996 5.467 1.00 92.75 162 ILE A CA 1
ATOM 1312 C C . ILE A 1 162 ? -2.100 16.423 5.088 1.00 92.75 162 ILE A C 1
ATOM 1314 O O . ILE A 1 162 ? -1.187 15.603 5.027 1.00 92.75 162 ILE A O 1
ATOM 1318 N N . THR A 1 163 ? -1.895 17.719 4.866 1.00 93.31 163 THR A N 1
ATOM 1319 C CA . THR A 1 163 ? -0.552 18.257 4.632 1.00 93.31 163 THR A CA 1
ATOM 1320 C C . THR A 1 163 ? 0.283 18.230 5.911 1.00 93.31 163 THR A C 1
ATOM 1322 O O . THR A 1 163 ? -0.126 18.737 6.961 1.00 93.31 163 THR A O 1
ATOM 1325 N N . ILE A 1 164 ? 1.485 17.676 5.797 1.00 92.25 164 ILE A N 1
ATOM 1326 C CA . ILE A 1 164 ? 2.529 17.678 6.815 1.00 92.25 164 ILE A CA 1
ATOM 1327 C C . ILE A 1 164 ? 3.653 18.580 6.316 1.00 92.25 164 ILE A C 1
ATOM 1329 O O . ILE A 1 164 ? 4.226 18.340 5.256 1.00 92.25 164 ILE A O 1
ATOM 1333 N N . ALA A 1 165 ? 3.967 19.625 7.075 1.00 87.44 165 ALA A N 1
ATOM 1334 C CA . ALA A 1 165 ? 5.092 20.495 6.762 1.00 87.44 165 ALA A CA 1
ATOM 1335 C C . ALA A 1 165 ? 6.410 19.845 7.206 1.00 87.44 165 ALA A C 1
ATOM 1337 O O . ALA A 1 165 ? 6.502 19.325 8.318 1.00 87.44 165 ALA A O 1
ATOM 1338 N N . SER A 1 166 ? 7.436 19.925 6.362 1.00 79.00 166 SER A N 1
ATOM 1339 C CA . SER A 1 166 ? 8.805 19.520 6.683 1.00 79.00 166 SER A CA 1
ATOM 1340 C C . SER A 1 166 ? 9.802 20.575 6.184 1.00 79.00 166 SER A C 1
ATOM 1342 O O . SER A 1 166 ? 9.518 21.285 5.214 1.00 79.00 166 SER A O 1
ATOM 1344 N N . PRO A 1 167 ? 10.991 20.687 6.809 1.00 74.38 167 PRO A N 1
ATOM 1345 C CA . PRO A 1 167 ? 12.060 21.569 6.333 1.00 74.38 167 PRO A CA 1
ATOM 1346 C C . PRO A 1 167 ? 12.480 21.319 4.876 1.00 74.38 167 PRO A C 1
ATOM 1348 O O . PRO A 1 167 ? 13.036 22.210 4.242 1.00 74.38 167 PRO A O 1
ATOM 1351 N N . MET A 1 168 ? 12.232 20.116 4.351 1.00 69.69 168 MET A N 1
ATOM 1352 C CA . MET A 1 168 ? 12.638 19.692 3.005 1.00 69.69 168 MET A CA 1
ATOM 1353 C C . MET A 1 168 ? 11.502 19.756 1.971 1.00 69.69 168 MET A C 1
ATOM 1355 O O . MET A 1 168 ? 11.711 19.410 0.811 1.00 69.69 168 MET A O 1
ATOM 1359 N N . GLY A 1 169 ? 10.306 20.189 2.374 1.00 79.88 169 GLY A N 1
ATOM 1360 C CA . GLY A 1 169 ? 9.106 20.190 1.541 1.00 79.88 169 GLY A CA 1
ATOM 1361 C C . GLY A 1 169 ? 7.888 19.680 2.304 1.00 79.88 169 GLY A C 1
ATOM 1362 O O . GLY A 1 169 ? 7.992 19.216 3.433 1.00 79.88 169 GLY A O 1
ATOM 1363 N N . ASN A 1 170 ? 6.712 19.783 1.694 1.00 89.00 170 ASN A N 1
ATOM 1364 C CA . ASN A 1 170 ? 5.482 19.270 2.290 1.00 89.00 170 ASN A CA 1
ATOM 1365 C C . ASN A 1 170 ? 5.246 17.816 1.868 1.00 89.00 170 ASN A C 1
ATOM 1367 O O . ASN A 1 170 ? 5.475 17.466 0.709 1.00 89.00 170 ASN A O 1
ATOM 1371 N N . SER A 1 171 ? 4.706 17.012 2.778 1.00 91.50 171 SER A N 1
ATOM 1372 C CA . SER A 1 171 ? 4.191 15.669 2.499 1.00 91.50 171 SER A CA 1
ATOM 1373 C C . SER A 1 171 ? 2.668 15.635 2.689 1.00 91.50 171 SER A C 1
ATOM 1375 O O . SER A 1 171 ? 2.083 16.516 3.321 1.00 91.50 171 SER A O 1
ATOM 1377 N N . LEU A 1 172 ? 2.014 14.621 2.134 1.00 93.00 172 LEU A N 1
ATOM 1378 C CA . LEU A 1 172 ? 0.594 14.321 2.295 1.00 93.00 172 LEU A CA 1
ATOM 1379 C C . LEU A 1 172 ? 0.443 13.013 3.048 1.00 93.00 172 LEU A C 1
ATOM 1381 O O . LEU A 1 172 ? 1.049 12.013 2.675 1.00 93.00 172 LEU A O 1
ATOM 1385 N N . LEU A 1 173 ? -0.370 13.044 4.098 1.00 94.38 173 LEU A N 1
ATOM 1386 C CA . LEU A 1 173 ? -0.783 11.890 4.878 1.00 94.38 173 LEU A CA 1
ATOM 1387 C C . LEU A 1 173 ? -2.218 11.523 4.533 1.00 94.38 173 LEU A C 1
ATOM 1389 O O . LEU A 1 173 ? -3.128 12.349 4.645 1.00 94.38 173 LEU A O 1
ATOM 1393 N N . HIS A 1 174 ? -2.396 10.266 4.148 1.00 94.62 174 HIS A N 1
ATOM 1394 C CA . HIS A 1 174 ? -3.686 9.649 3.901 1.00 94.62 174 HIS A CA 1
ATOM 1395 C C . HIS A 1 174 ? -3.864 8.510 4.899 1.00 94.62 174 HIS A C 1
ATOM 1397 O O . HIS A 1 174 ? -2.988 7.656 5.034 1.00 94.62 174 HIS A O 1
ATOM 1403 N N . CYS A 1 175 ? -5.006 8.490 5.577 1.00 95.00 175 CYS A N 1
ATOM 1404 C CA . CYS A 1 175 ? -5.375 7.454 6.530 1.00 95.00 175 CYS A CA 1
ATOM 1405 C C . CYS A 1 175 ? -6.742 6.882 6.173 1.00 95.00 175 CYS A C 1
ATOM 1407 O O . CYS A 1 175 ? -7.674 7.634 5.870 1.00 95.00 175 CYS A O 1
ATOM 1409 N N . ILE A 1 176 ? -6.880 5.567 6.314 1.00 94.94 176 ILE A N 1
ATOM 1410 C CA . ILE A 1 176 ? -8.168 4.882 6.297 1.00 94.94 176 ILE A CA 1
ATOM 1411 C C . ILE A 1 176 ? -8.388 4.228 7.655 1.00 94.94 176 ILE A C 1
ATOM 1413 O O . ILE A 1 176 ? -7.559 3.448 8.124 1.00 94.94 176 ILE A O 1
ATOM 1417 N N . SER A 1 177 ? -9.513 4.562 8.277 1.00 94.94 177 SER A N 1
ATOM 1418 C CA . SER A 1 177 ? -9.973 3.991 9.543 1.00 94.94 177 SER A CA 1
ATOM 1419 C C . SER A 1 177 ? -11.443 3.592 9.447 1.00 94.94 177 SER A C 1
ATOM 1421 O O . SER A 1 177 ? -12.139 3.953 8.492 1.00 94.94 177 SER A O 1
ATOM 1423 N N . GLY A 1 178 ? -11.928 2.858 10.442 1.00 92.69 178 GLY A N 1
ATOM 1424 C CA . GLY A 1 178 ? -13.331 2.485 10.564 1.00 92.69 178 GLY A CA 1
ATOM 1425 C C . GLY A 1 178 ? -13.553 0.982 10.642 1.00 92.69 178 GLY A C 1
ATOM 1426 O O . GLY A 1 178 ? -12.613 0.195 10.731 1.00 92.69 178 GLY A O 1
ATOM 1427 N N . LYS A 1 179 ? -14.826 0.581 10.592 1.00 90.94 179 LYS A N 1
ATOM 1428 C CA . LYS A 1 179 ? -15.220 -0.835 10.599 1.00 90.94 179 LYS A CA 1
ATOM 1429 C C . LYS A 1 179 ? -15.411 -1.345 9.182 1.00 90.94 179 LYS A C 1
ATOM 1431 O O . LYS A 1 179 ? -16.201 -0.788 8.421 1.00 90.94 179 LYS A O 1
ATOM 1436 N N . PHE A 1 180 ? -14.732 -2.437 8.861 1.00 91.12 180 PHE A N 1
ATOM 1437 C CA . PHE A 1 180 ? -14.939 -3.161 7.611 1.00 91.12 180 PHE A CA 1
ATOM 1438 C C . PHE A 1 180 ? -16.227 -3.986 7.705 1.00 91.12 180 PHE A C 1
ATOM 1440 O O . PHE A 1 180 ? -16.637 -4.391 8.792 1.00 91.12 180 PHE A O 1
ATOM 1447 N N . ASN A 1 181 ? -16.903 -4.235 6.588 1.00 89.31 181 ASN A N 1
ATOM 1448 C CA . ASN A 1 181 ? -18.096 -5.078 6.591 1.00 89.31 181 ASN A CA 1
ATOM 1449 C C . ASN A 1 181 ? -17.677 -6.551 6.515 1.00 89.31 181 ASN A C 1
ATOM 1451 O O . ASN A 1 181 ? -16.937 -6.938 5.615 1.00 89.31 181 ASN A O 1
ATOM 1455 N N . THR A 1 182 ? -18.160 -7.381 7.437 1.00 88.75 182 THR A N 1
ATOM 1456 C CA . THR A 1 182 ? -17.878 -8.824 7.441 1.00 88.75 182 THR A CA 1
ATOM 1457 C C . THR A 1 182 ? -18.283 -9.481 6.121 1.00 88.75 182 THR A C 1
ATOM 1459 O O . THR A 1 182 ? -19.349 -9.192 5.582 1.00 88.75 182 THR A O 1
ATOM 1462 N N . GLY A 1 183 ? -17.431 -10.372 5.611 1.00 85.12 183 GLY A N 1
ATOM 1463 C CA . GLY A 1 183 ? -17.634 -11.077 4.343 1.00 85.12 183 GLY A CA 1
ATOM 1464 C C . GLY A 1 183 ? -17.316 -10.235 3.106 1.00 85.12 183 GLY A C 1
ATOM 1465 O O . GLY A 1 183 ? -17.340 -10.756 1.993 1.00 85.12 183 GLY A O 1
ATOM 1466 N N . MET A 1 184 ? -16.989 -8.950 3.275 1.00 87.00 184 MET A N 1
ATOM 1467 C CA . MET A 1 184 ? -16.580 -8.090 2.172 1.00 87.00 184 MET A CA 1
ATOM 1468 C C . MET A 1 184 ? -15.074 -8.150 1.946 1.00 87.00 184 MET A C 1
ATOM 1470 O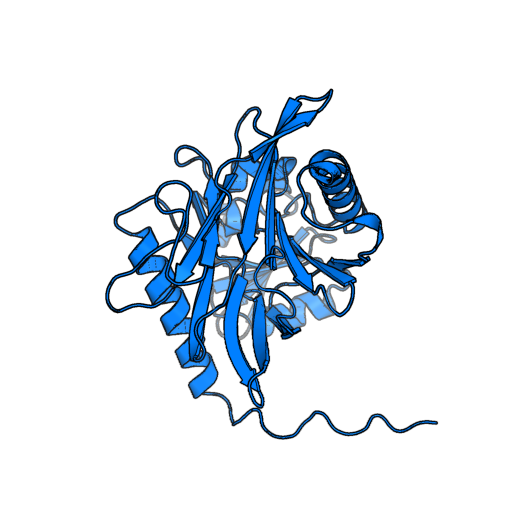 O . MET A 1 184 ? -14.277 -8.195 2.890 1.00 87.00 184 MET A O 1
ATOM 1474 N N . LYS A 1 185 ? -14.709 -8.078 0.664 1.00 89.31 185 LYS A N 1
ATOM 1475 C CA . LYS A 1 185 ? -13.334 -7.920 0.200 1.00 89.31 185 LYS A CA 1
ATOM 1476 C C . LYS A 1 185 ? -13.118 -6.517 -0.358 1.00 89.31 185 LYS A C 1
ATOM 1478 O O . LYS A 1 185 ? -13.951 -5.983 -1.100 1.00 89.31 185 LYS A O 1
ATOM 1483 N N . TYR A 1 186 ? -11.983 -5.947 0.008 1.00 91.25 186 TYR A N 1
ATOM 1484 C CA . TYR A 1 186 ? -11.531 -4.616 -0.355 1.00 91.25 186 TYR A CA 1
ATOM 1485 C C . TYR A 1 186 ? -10.151 -4.700 -1.002 1.00 91.25 186 TYR A C 1
ATOM 1487 O O . TYR A 1 186 ? -9.406 -5.648 -0.760 1.00 91.25 186 TYR A O 1
ATOM 1495 N N . VAL A 1 187 ? -9.802 -3.698 -1.802 1.00 92.00 187 VAL A N 1
ATOM 1496 C CA . VAL A 1 187 ? -8.451 -3.518 -2.347 1.00 92.00 187 VAL A CA 1
ATOM 1497 C C . VAL A 1 187 ? -7.998 -2.088 -2.134 1.00 92.00 187 VAL A C 1
ATOM 1499 O O . VAL A 1 187 ? -8.779 -1.153 -2.337 1.00 92.00 187 VAL A O 1
ATOM 1502 N N . THR A 1 188 ? -6.751 -1.916 -1.707 1.00 92.50 188 THR A N 1
ATOM 1503 C CA . THR A 1 188 ? -6.130 -0.593 -1.638 1.00 92.50 188 THR A CA 1
ATOM 1504 C C . THR A 1 188 ? -5.817 -0.098 -3.039 1.00 92.50 188 THR A C 1
ATOM 1506 O O . THR A 1 188 ? -5.569 -0.884 -3.947 1.00 92.50 188 THR A O 1
ATOM 1509 N N . ILE A 1 189 ? -5.845 1.216 -3.214 1.00 91.06 189 ILE A N 1
ATOM 1510 C CA . ILE A 1 189 ? -5.441 1.893 -4.438 1.00 91.06 189 ILE A CA 1
ATOM 1511 C C . ILE A 1 189 ? -4.272 2.795 -4.096 1.00 91.06 189 ILE A C 1
ATOM 1513 O O . ILE A 1 189 ? -4.391 3.627 -3.201 1.00 91.06 189 ILE A O 1
ATOM 1517 N N . ILE A 1 190 ? -3.188 2.671 -4.850 1.00 90.25 190 ILE A N 1
ATOM 1518 C CA . ILE A 1 190 ? -2.188 3.721 -4.997 1.00 90.25 190 ILE A CA 1
ATOM 1519 C C . ILE A 1 190 ? -2.277 4.269 -6.403 1.00 90.25 190 ILE A C 1
ATOM 1521 O O . ILE A 1 190 ? -2.441 3.522 -7.366 1.00 90.25 190 ILE A O 1
ATOM 1525 N N . SER A 1 191 ? -2.168 5.580 -6.528 1.00 88.88 191 SER A N 1
ATOM 1526 C CA . SER A 1 191 ? -2.353 6.233 -7.812 1.00 88.88 191 SER A CA 1
ATOM 1527 C C . SER A 1 191 ? -1.504 7.483 -7.944 1.00 88.88 191 SER A C 1
ATOM 1529 O O . SER A 1 191 ? -1.322 8.218 -6.980 1.00 88.88 191 SER A O 1
ATOM 1531 N N . GLY A 1 192 ? -0.975 7.735 -9.134 1.00 86.69 192 GLY A N 1
ATOM 1532 C CA . GLY A 1 192 ? -0.228 8.957 -9.390 1.00 86.69 192 GLY A CA 1
ATOM 1533 C C . GLY A 1 192 ? -1.161 10.154 -9.545 1.00 86.69 192 GLY A C 1
ATOM 1534 O O . GLY A 1 192 ? -2.155 10.089 -10.276 1.00 86.69 192 GLY A O 1
ATOM 1535 N N . TYR A 1 193 ? -0.808 11.274 -8.913 1.00 84.19 193 TYR A N 1
ATOM 1536 C CA . TYR A 1 193 ? -1.506 12.540 -9.106 1.00 84.19 193 TYR A CA 1
ATOM 1537 C C . TYR A 1 193 ? -1.555 12.924 -10.593 1.00 84.19 193 TYR A C 1
ATOM 1539 O O . TYR A 1 193 ? -0.581 12.750 -11.336 1.00 84.19 193 TYR A O 1
ATOM 1547 N N . THR A 1 194 ? -2.704 13.435 -11.046 1.00 81.69 194 THR A N 1
ATOM 1548 C CA . THR A 1 194 ? -2.944 13.881 -12.435 1.00 81.69 194 THR A CA 1
ATOM 1549 C C . THR A 1 194 ? -2.572 12.851 -13.509 1.00 81.69 194 THR A C 1
ATOM 1551 O O . THR A 1 194 ? -2.061 13.219 -14.564 1.00 81.69 194 THR A O 1
ATOM 1554 N N . ASN A 1 195 ? -2.824 11.560 -13.261 1.00 76.69 195 ASN A N 1
ATOM 1555 C CA . ASN A 1 195 ? -2.465 10.464 -14.175 1.00 76.69 195 ASN A CA 1
ATOM 1556 C C . ASN A 1 195 ? -0.956 10.374 -14.453 1.00 76.69 195 ASN A C 1
ATOM 1558 O O . ASN A 1 195 ? -0.538 9.968 -15.536 1.00 76.69 195 ASN A O 1
ATOM 1562 N N . THR A 1 196 ? -0.120 10.764 -13.490 1.00 86.00 196 THR A N 1
ATOM 1563 C CA . THR A 1 196 ? 1.319 10.531 -13.604 1.00 86.00 196 THR A CA 1
ATOM 1564 C C . THR A 1 196 ? 1.580 9.023 -13.514 1.00 86.00 196 THR A C 1
ATOM 1566 O O . THR A 1 196 ? 1.134 8.400 -12.549 1.00 86.00 196 THR A O 1
ATOM 1569 N N . PRO A 1 197 ? 2.307 8.419 -14.470 1.00 86.75 197 PRO A N 1
ATOM 1570 C CA . PRO A 1 197 ? 2.679 7.012 -14.381 1.00 86.75 197 PRO A CA 1
ATOM 1571 C C . PRO A 1 197 ? 3.459 6.697 -13.103 1.00 86.75 197 PRO A C 1
ATOM 1573 O O . PRO A 1 197 ? 4.369 7.443 -12.726 1.00 86.75 197 PRO A O 1
ATOM 1576 N N . LEU A 1 198 ? 3.127 5.580 -12.451 1.00 85.69 198 LEU A N 1
ATOM 1577 C CA . LEU A 1 198 ? 3.676 5.226 -11.141 1.00 85.69 198 LEU A CA 1
ATOM 1578 C C . LEU A 1 198 ? 5.189 4.972 -11.173 1.00 85.69 198 LEU A C 1
ATOM 1580 O O . LEU A 1 198 ? 5.875 5.309 -10.211 1.00 85.69 198 LEU A O 1
ATOM 1584 N N . TYR A 1 199 ? 5.749 4.520 -12.298 1.00 81.69 199 TYR A N 1
ATOM 1585 C CA . TYR A 1 199 ? 7.201 4.334 -12.422 1.00 81.69 199 TYR A CA 1
ATOM 1586 C C . TYR A 1 199 ? 8.004 5.633 -12.217 1.00 81.69 199 TYR A C 1
ATOM 1588 O O . TYR A 1 199 ? 9.144 5.620 -11.755 1.00 81.69 199 TYR A O 1
ATOM 1596 N N . ARG A 1 200 ? 7.394 6.802 -12.465 1.00 82.62 200 ARG A N 1
ATOM 1597 C CA . ARG A 1 200 ? 8.028 8.115 -12.231 1.00 82.62 200 ARG A CA 1
ATOM 1598 C C . ARG A 1 200 ? 8.194 8.456 -10.749 1.00 82.62 200 ARG A C 1
ATOM 1600 O O . ARG A 1 200 ? 8.790 9.482 -10.412 1.00 82.62 200 ARG A O 1
ATOM 1607 N N . TYR A 1 201 ? 7.663 7.618 -9.864 1.00 81.94 201 TYR A N 1
ATOM 1608 C CA . TYR A 1 201 ? 7.791 7.740 -8.419 1.00 81.94 201 TYR A CA 1
ATOM 1609 C C . TYR A 1 201 ? 8.896 6.850 -7.843 1.00 81.94 201 TYR A C 1
ATOM 1611 O O . TYR A 1 201 ? 9.036 6.829 -6.624 1.00 81.94 201 TYR A O 1
ATOM 1619 N N . ILE A 1 202 ? 9.710 6.177 -8.669 1.00 76.44 202 ILE A N 1
ATOM 1620 C CA . ILE A 1 202 ? 10.769 5.255 -8.213 1.00 76.44 202 ILE A CA 1
ATOM 1621 C C . ILE A 1 202 ? 11.689 5.855 -7.137 1.00 76.44 202 ILE A C 1
ATOM 1623 O O . ILE A 1 202 ? 11.988 5.213 -6.136 1.00 76.44 202 ILE A O 1
ATOM 1627 N N . GLU A 1 203 ? 12.057 7.133 -7.267 1.00 75.50 203 GLU A N 1
ATOM 1628 C CA . GLU A 1 203 ? 12.914 7.821 -6.288 1.00 75.50 203 GLU A CA 1
ATOM 1629 C C . GLU A 1 203 ? 12.169 8.194 -4.986 1.00 75.50 203 GLU A C 1
ATOM 1631 O O . GLU A 1 203 ? 12.796 8.445 -3.961 1.00 75.50 203 GLU A O 1
ATOM 1636 N N . ARG A 1 204 ? 10.827 8.230 -5.001 1.00 77.38 204 ARG A N 1
ATOM 1637 C CA . ARG A 1 204 ? 9.973 8.546 -3.834 1.00 77.38 204 ARG A CA 1
ATOM 1638 C C . ARG A 1 204 ? 9.459 7.322 -3.093 1.00 77.38 204 ARG A C 1
ATOM 1640 O O . ARG A 1 204 ? 8.982 7.479 -1.968 1.00 77.38 204 ARG A O 1
ATOM 1647 N N . ARG A 1 205 ? 9.524 6.152 -3.738 1.00 79.50 205 ARG A N 1
ATOM 1648 C CA . ARG A 1 205 ? 9.132 4.846 -3.197 1.00 79.50 205 ARG A CA 1
ATOM 1649 C C . ARG A 1 205 ? 7.740 4.887 -2.552 1.00 79.50 205 ARG A C 1
ATOM 1651 O O . ARG A 1 205 ? 7.638 4.953 -1.325 1.00 79.50 205 ARG A O 1
ATOM 1658 N N . PRO A 1 206 ? 6.653 4.934 -3.347 1.00 83.75 206 PRO A N 1
ATOM 1659 C CA . PRO A 1 206 ? 5.309 4.812 -2.824 1.00 83.75 206 PRO A CA 1
ATOM 1660 C C . PRO A 1 206 ? 5.168 3.546 -1.992 1.00 83.75 206 PRO A C 1
ATOM 1662 O O . PRO A 1 206 ? 5.499 2.444 -2.425 1.00 83.75 206 PRO A O 1
ATOM 1665 N N . ILE A 1 207 ? 4.678 3.745 -0.778 1.00 88.69 207 ILE A N 1
ATOM 1666 C CA . ILE A 1 207 ? 4.506 2.710 0.227 1.00 88.69 207 ILE A CA 1
ATOM 1667 C C . ILE A 1 207 ? 3.086 2.837 0.755 1.00 88.69 207 ILE A C 1
ATOM 1669 O O . ILE A 1 207 ? 2.610 3.941 1.044 1.00 88.69 207 ILE A O 1
ATOM 1673 N N . VAL A 1 208 ? 2.441 1.689 0.915 1.00 93.31 208 VAL A N 1
ATOM 1674 C CA . VAL A 1 208 ? 1.258 1.543 1.757 1.00 93.31 208 VAL A CA 1
ATOM 1675 C C . VAL A 1 208 ? 1.696 0.859 3.035 1.00 93.31 208 VAL A C 1
ATOM 1677 O O . VAL A 1 208 ? 2.450 -0.107 3.007 1.00 93.31 208 VAL A O 1
ATOM 1680 N N . THR A 1 209 ? 1.215 1.353 4.164 1.00 96.69 209 THR A N 1
ATOM 1681 C CA . THR A 1 209 ? 1.445 0.717 5.458 1.00 96.69 209 THR A CA 1
ATOM 1682 C C . THR A 1 209 ? 0.145 0.188 6.034 1.00 96.69 209 THR A C 1
ATOM 1684 O O . THR A 1 209 ? -0.878 0.873 5.971 1.00 96.69 209 THR A O 1
ATOM 1687 N N . ILE A 1 210 ? 0.190 -1.028 6.580 1.00 97.50 210 ILE A N 1
ATOM 1688 C CA . ILE A 1 210 ? -0.928 -1.681 7.268 1.00 97.50 210 ILE A CA 1
ATOM 1689 C C . ILE A 1 210 ? -0.579 -1.794 8.750 1.00 97.50 210 ILE A C 1
ATOM 1691 O O . ILE A 1 210 ? 0.493 -2.282 9.103 1.00 97.50 210 ILE A O 1
ATOM 1695 N N . LEU A 1 211 ? -1.465 -1.321 9.620 1.00 97.12 211 LEU A N 1
ATOM 1696 C CA . LEU A 1 211 ? -1.193 -1.202 11.046 1.00 97.12 211 LEU A CA 1
ATOM 1697 C C . LEU A 1 211 ? -1.890 -2.314 11.826 1.00 97.12 211 LEU A C 1
ATOM 1699 O O . LEU A 1 211 ? -3.115 -2.432 11.807 1.00 97.12 211 LEU A O 1
ATOM 1703 N N . ASP A 1 212 ? -1.098 -3.085 12.566 1.00 96.50 212 ASP A N 1
ATOM 1704 C CA . ASP A 1 212 ? -1.573 -3.994 13.605 1.00 96.50 212 ASP A CA 1
ATOM 1705 C C . ASP A 1 212 ? -1.348 -3.316 14.960 1.00 96.50 212 ASP A C 1
ATOM 1707 O O . ASP A 1 212 ? -0.254 -3.324 15.531 1.00 96.50 212 ASP A O 1
ATOM 1711 N N . HIS A 1 213 ? -2.396 -2.659 15.454 1.00 95.50 213 HIS A N 1
ATOM 1712 C CA . HIS A 1 213 ? -2.349 -1.921 16.715 1.00 95.50 213 HIS A CA 1
ATOM 1713 C C . HIS A 1 213 ? -2.260 -2.824 17.949 1.00 95.50 213 HIS A C 1
ATOM 1715 O O . HIS A 1 213 ? -1.804 -2.358 18.994 1.00 95.50 213 HIS A O 1
ATOM 1721 N N . GLU A 1 214 ? -2.672 -4.089 17.840 1.00 94.56 214 GLU A N 1
ATOM 1722 C CA . GLU A 1 214 ? -2.589 -5.057 18.933 1.00 94.56 214 GLU A CA 1
ATOM 1723 C C . GLU A 1 214 ? -1.143 -5.510 19.127 1.00 94.56 214 GLU A C 1
ATOM 1725 O O . GLU A 1 214 ? -0.609 -5.431 20.232 1.00 94.56 214 GLU A O 1
ATOM 1730 N N . LYS A 1 215 ? -0.484 -5.915 18.036 1.00 95.56 215 LYS A N 1
ATOM 1731 C CA . LYS A 1 215 ? 0.917 -6.366 18.062 1.00 95.56 215 LYS A CA 1
ATOM 1732 C C . LYS A 1 215 ? 1.924 -5.228 17.981 1.00 95.56 215 LYS A C 1
ATOM 1734 O O . LYS A 1 215 ? 3.122 -5.485 18.062 1.00 95.56 215 LYS A O 1
ATOM 1739 N N . LYS A 1 216 ? 1.449 -3.994 17.790 1.00 96.50 216 LYS A N 1
ATOM 1740 C CA . LYS A 1 216 ? 2.274 -2.805 17.551 1.00 96.50 216 LYS A CA 1
ATOM 1741 C C . LYS A 1 216 ? 3.231 -3.019 16.374 1.00 96.50 216 LYS A C 1
ATOM 1743 O O . LYS A 1 216 ? 4.438 -2.826 16.481 1.00 96.50 216 LYS A O 1
ATOM 1748 N N . LYS A 1 217 ? 2.677 -3.427 15.231 1.00 96.81 217 LYS A N 1
ATOM 1749 C CA . LYS A 1 217 ? 3.426 -3.613 13.981 1.00 96.81 217 LYS A CA 1
ATOM 1750 C C . LYS A 1 217 ? 2.916 -2.689 12.886 1.00 96.81 217 LYS A C 1
ATOM 1752 O O . LYS A 1 217 ? 1.714 -2.443 12.779 1.00 96.81 217 LYS A O 1
ATOM 1757 N N . ILE A 1 218 ? 3.837 -2.189 12.073 1.00 97.44 218 ILE A N 1
ATOM 1758 C CA . ILE A 1 218 ? 3.550 -1.476 10.830 1.00 97.44 218 ILE A CA 1
ATOM 1759 C C . ILE A 1 218 ? 4.117 -2.333 9.703 1.00 97.44 218 ILE A C 1
ATOM 1761 O O . ILE A 1 218 ? 5.329 -2.383 9.495 1.00 97.44 218 ILE A O 1
ATOM 1765 N N . TYR A 1 219 ? 3.224 -2.998 8.982 1.00 96.00 219 TYR A N 1
ATOM 1766 C CA . TYR A 1 219 ? 3.572 -3.754 7.791 1.00 96.00 219 TYR A CA 1
ATOM 1767 C C . TYR A 1 219 ? 3.799 -2.789 6.632 1.00 96.00 219 TYR A C 1
ATOM 1769 O O . TYR A 1 219 ? 2.907 -2.012 6.286 1.00 96.00 219 TYR A O 1
ATOM 1777 N N . VAL A 1 220 ? 4.991 -2.821 6.052 1.00 92.88 220 VAL A N 1
ATOM 1778 C CA . VAL A 1 220 ? 5.443 -1.949 4.971 1.00 92.88 220 VAL A CA 1
ATOM 1779 C C . VAL A 1 220 ? 5.274 -2.683 3.648 1.00 92.88 220 VAL A C 1
ATOM 1781 O O . VAL A 1 220 ? 5.980 -3.648 3.370 1.00 92.88 220 VAL A O 1
ATOM 1784 N N . VAL A 1 221 ? 4.341 -2.205 2.826 1.00 89.81 221 VAL A N 1
ATOM 1785 C CA . VAL A 1 221 ? 4.039 -2.760 1.506 1.00 89.81 221 VAL A CA 1
ATOM 1786 C C . VAL A 1 221 ? 4.568 -1.807 0.444 1.00 89.81 221 VAL A C 1
ATOM 1788 O O . VAL A 1 221 ? 4.045 -0.701 0.262 1.00 89.81 221 VAL A O 1
ATOM 1791 N N . SER A 1 222 ? 5.608 -2.235 -0.264 1.00 84.31 222 SER A N 1
ATOM 1792 C CA . SER A 1 222 ? 6.159 -1.466 -1.380 1.00 84.31 222 SER A CA 1
ATOM 1793 C C . SER A 1 222 ? 5.273 -1.616 -2.612 1.00 84.31 222 SER A C 1
ATOM 1795 O O . SER A 1 222 ? 4.800 -2.707 -2.929 1.00 84.31 222 SER A O 1
ATOM 1797 N N . VAL A 1 223 ? 5.036 -0.513 -3.317 1.00 81.75 223 VAL A N 1
ATOM 1798 C CA . VAL A 1 223 ? 4.415 -0.562 -4.643 1.00 81.75 223 VAL A CA 1
ATOM 1799 C C . VAL A 1 223 ? 5.507 -0.927 -5.647 1.00 81.75 223 VAL A C 1
ATOM 1801 O O . VAL A 1 223 ? 6.573 -0.329 -5.572 1.00 81.75 223 VAL A O 1
ATOM 1804 N N . PRO A 1 224 ? 5.283 -1.855 -6.589 1.00 73.56 224 PRO A N 1
ATOM 1805 C CA . PRO A 1 224 ? 6.251 -2.120 -7.647 1.00 73.56 224 PRO A CA 1
ATOM 1806 C C . PRO A 1 224 ? 6.285 -0.939 -8.629 1.00 73.56 224 PRO A C 1
ATOM 1808 O O . PRO A 1 224 ? 5.245 -0.516 -9.138 1.00 73.56 224 PRO A O 1
ATOM 1811 N N . LEU A 1 225 ? 7.469 -0.371 -8.874 1.00 72.44 225 LEU A N 1
ATOM 1812 C CA . LEU A 1 225 ? 7.640 0.874 -9.647 1.00 72.44 225 LEU A CA 1
ATOM 1813 C C . LEU A 1 225 ? 8.527 0.718 -10.874 1.00 72.44 225 LEU A C 1
ATOM 1815 O O . LEU A 1 225 ? 8.762 1.702 -11.572 1.00 72.44 225 LEU A O 1
ATOM 1819 N N . ASP A 1 226 ? 9.075 -0.463 -11.133 1.00 69.69 226 ASP A N 1
ATOM 1820 C CA . ASP A 1 226 ? 9.902 -0.640 -12.315 1.00 69.69 226 ASP A CA 1
ATOM 1821 C C . ASP A 1 226 ? 9.035 -0.521 -13.577 1.00 69.69 226 ASP A C 1
ATOM 1823 O O . ASP A 1 226 ? 7.935 -1.074 -13.667 1.00 69.69 226 ASP A O 1
ATOM 1827 N N . GLU A 1 227 ? 9.516 0.266 -14.544 1.00 67.38 227 GLU A N 1
ATOM 1828 C CA . GLU A 1 227 ? 8.775 0.584 -15.771 1.00 67.38 227 GLU A CA 1
ATOM 1829 C C . GLU A 1 227 ? 8.412 -0.683 -16.553 1.00 67.38 227 GLU A C 1
ATOM 1831 O O . GLU A 1 227 ? 7.402 -0.706 -17.249 1.00 67.38 227 GLU A O 1
ATOM 1836 N N . PHE A 1 228 ? 9.185 -1.760 -16.409 1.00 67.12 228 PHE A N 1
ATOM 1837 C CA . PHE A 1 228 ? 8.861 -3.034 -17.030 1.00 67.12 228 PHE A CA 1
ATOM 1838 C C . PHE A 1 228 ? 7.605 -3.689 -16.437 1.00 67.12 228 PHE A C 1
ATOM 1840 O O . PHE A 1 228 ? 6.735 -4.140 -17.180 1.00 67.12 228 PHE A O 1
ATOM 1847 N N . THR A 1 229 ? 7.508 -3.734 -15.110 1.00 65.19 229 THR A N 1
ATOM 1848 C CA . THR A 1 229 ? 6.374 -4.290 -14.363 1.00 65.19 229 THR A CA 1
ATOM 1849 C C . THR A 1 229 ? 5.120 -3.450 -14.508 1.00 65.19 229 THR A C 1
ATOM 1851 O O . THR A 1 229 ? 4.049 -3.969 -14.815 1.00 65.19 229 THR A O 1
ATOM 1854 N N . ILE A 1 230 ? 5.229 -2.150 -14.225 1.00 70.81 230 ILE A N 1
ATOM 1855 C CA . ILE A 1 230 ? 4.052 -1.287 -14.105 1.00 70.81 230 ILE A CA 1
ATOM 1856 C C . ILE A 1 230 ? 3.729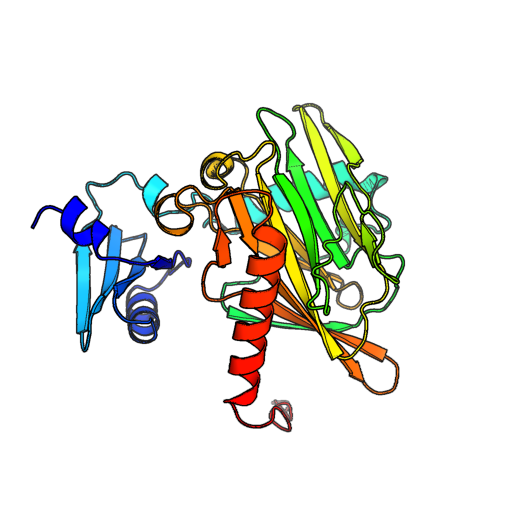 -0.563 -15.414 1.00 70.81 230 ILE A C 1
ATOM 1858 O O . ILE A 1 230 ? 2.622 -0.042 -15.575 1.00 70.81 230 ILE A O 1
ATOM 1862 N N . GLY A 1 231 ? 4.653 -0.541 -16.377 1.00 74.31 231 GLY A N 1
ATOM 1863 C CA . GLY A 1 231 ? 4.468 0.138 -17.654 1.00 74.31 231 GLY A CA 1
ATOM 1864 C C . GLY A 1 231 ? 4.118 1.610 -17.457 1.00 74.31 231 GLY A C 1
ATOM 1865 O O . GLY A 1 231 ? 4.730 2.326 -16.667 1.00 74.31 231 GLY A O 1
ATOM 1866 N N . GLN A 1 232 ? 3.074 2.054 -18.154 1.00 80.75 232 GLN A N 1
ATOM 1867 C CA . GLN A 1 232 ? 2.521 3.404 -18.016 1.00 80.75 232 GLN A CA 1
ATOM 1868 C C . GLN A 1 232 ? 1.399 3.490 -16.971 1.00 80.75 232 GLN A C 1
ATOM 1870 O O . GLN A 1 232 ? 0.761 4.541 -16.859 1.00 80.75 232 GLN A O 1
ATOM 1875 N N . SER A 1 233 ? 1.194 2.431 -16.175 1.00 84.00 233 SER A N 1
ATOM 1876 C CA . SER A 1 233 ? 0.069 2.374 -15.246 1.00 84.00 233 SER A CA 1
ATOM 1877 C C . SER A 1 233 ? 0.132 3.529 -14.261 1.00 84.00 233 SER A C 1
ATOM 1879 O O . SER A 1 233 ? 1.150 3.812 -13.622 1.00 84.00 233 SER A O 1
ATOM 1881 N N . THR A 1 234 ? -1.003 4.195 -14.120 1.00 86.44 234 THR A N 1
ATOM 1882 C CA . THR A 1 234 ? -1.179 5.327 -13.210 1.00 86.44 234 THR A CA 1
ATOM 1883 C C . THR A 1 234 ? -1.780 4.885 -11.884 1.00 86.44 234 THR A C 1
ATOM 1885 O O . THR A 1 234 ? -1.888 5.695 -10.967 1.00 86.44 234 THR A O 1
ATOM 1888 N N . ILE A 1 235 ? -2.209 3.623 -11.793 1.00 86.88 235 ILE A N 1
ATOM 1889 C CA . ILE A 1 235 ? -2.884 3.029 -10.643 1.00 86.88 235 ILE A CA 1
ATOM 1890 C C . ILE A 1 235 ? -2.303 1.642 -10.360 1.00 86.88 235 ILE A C 1
ATOM 1892 O O . ILE A 1 235 ? -2.063 0.880 -11.293 1.00 86.88 235 ILE A O 1
ATOM 1896 N N . CYS A 1 236 ? -2.132 1.309 -9.081 1.00 87.50 236 CYS A N 1
ATOM 1897 C CA . CYS A 1 236 ? -1.748 -0.006 -8.578 1.00 87.50 236 CYS A CA 1
ATOM 1898 C C . CYS A 1 236 ? -2.640 -0.409 -7.397 1.00 87.50 236 CYS A C 1
ATOM 1900 O O . CYS A 1 236 ? -3.001 0.431 -6.572 1.00 87.50 236 CYS A O 1
ATOM 1902 N N . LEU A 1 237 ? -2.958 -1.698 -7.289 1.00 90.12 237 LEU A N 1
ATOM 1903 C CA . LEU A 1 237 ? -3.674 -2.303 -6.171 1.00 90.12 237 LEU A CA 1
ATOM 1904 C C . LEU A 1 237 ? -2.709 -3.234 -5.421 1.00 90.12 237 LEU A C 1
ATOM 1906 O O . LEU A 1 237 ? -2.552 -4.378 -5.840 1.00 90.12 237 LEU A O 1
ATOM 1910 N N . PRO A 1 238 ? -1.999 -2.763 -4.379 1.00 87.94 238 PRO A N 1
ATOM 1911 C CA . PRO A 1 238 ? -0.962 -3.569 -3.731 1.00 87.94 238 PRO A CA 1
ATOM 1912 C C . PRO A 1 238 ? -1.514 -4.577 -2.713 1.00 87.94 238 PRO A C 1
ATOM 1914 O O . PRO A 1 238 ? -0.931 -5.642 -2.526 1.00 87.94 238 PRO A O 1
ATOM 1917 N N . VAL A 1 239 ? -2.640 -4.266 -2.060 1.00 91.94 239 VAL A N 1
ATOM 1918 C CA . VAL A 1 239 ? -3.157 -5.047 -0.925 1.00 91.94 239 VAL A CA 1
ATOM 1919 C C . VAL A 1 239 ? -4.625 -5.384 -1.124 1.00 91.94 239 VAL A C 1
ATOM 1921 O O . VAL A 1 239 ? -5.424 -4.525 -1.507 1.00 91.94 239 VAL A O 1
ATOM 1924 N N . SER A 1 240 ? -4.993 -6.618 -0.795 1.00 92.62 240 SER A N 1
ATOM 1925 C CA . SER A 1 240 ? -6.375 -7.047 -0.625 1.00 92.62 240 SER A CA 1
ATOM 1926 C C . SER A 1 240 ? -6.685 -7.283 0.854 1.00 92.62 240 SER A C 1
ATOM 1928 O O . SER A 1 240 ? -5.833 -7.732 1.618 1.00 92.62 240 SER A O 1
ATOM 1930 N N . ILE A 1 241 ? -7.903 -6.942 1.265 1.00 93.88 241 ILE A N 1
ATOM 1931 C CA . ILE A 1 241 ? -8.345 -7.006 2.658 1.00 93.88 241 ILE A CA 1
ATOM 1932 C C . ILE A 1 241 ? -9.696 -7.702 2.691 1.00 93.88 241 ILE A C 1
ATOM 1934 O O . ILE A 1 241 ? -10.659 -7.207 2.106 1.00 93.88 241 ILE A O 1
ATOM 1938 N N . THR A 1 242 ? -9.787 -8.822 3.398 1.00 92.69 242 THR A N 1
ATOM 1939 C CA . THR A 1 242 ? -11.049 -9.534 3.621 1.00 92.69 242 THR A CA 1
ATOM 1940 C C . THR A 1 242 ? -11.416 -9.454 5.092 1.00 92.69 242 THR A C 1
ATOM 1942 O O . THR A 1 242 ? -10.634 -9.849 5.955 1.00 92.69 242 THR A O 1
ATOM 1945 N N . CYS A 1 243 ? -12.606 -8.938 5.395 1.00 91.44 243 CYS A N 1
ATOM 1946 C CA . CYS A 1 243 ? -13.074 -8.868 6.774 1.00 91.44 243 CYS A CA 1
ATOM 1947 C C . CYS A 1 243 ? -13.742 -10.183 7.180 1.00 91.44 243 CYS A C 1
ATOM 1949 O O . CYS A 1 243 ? -14.793 -10.559 6.657 1.00 91.44 243 CYS A O 1
ATOM 1951 N N . LEU A 1 244 ? -13.130 -10.857 8.143 1.00 91.19 244 LEU A N 1
ATOM 1952 C CA . LEU A 1 244 ? -13.610 -12.067 8.787 1.00 91.19 244 LEU A CA 1
ATOM 1953 C C . LEU A 1 244 ? -14.299 -11.704 10.109 1.00 91.19 244 LEU A C 1
ATOM 1955 O O . LEU A 1 244 ? -13.987 -10.690 10.742 1.00 91.19 244 LEU A O 1
ATOM 1959 N N . ASN A 1 245 ? -15.245 -12.538 10.530 1.00 86.75 245 ASN A N 1
ATOM 1960 C CA . ASN A 1 245 ? -15.849 -12.453 11.854 1.00 86.75 245 ASN A CA 1
ATOM 1961 C C . ASN A 1 245 ? -15.423 -13.677 12.654 1.00 86.75 245 ASN A C 1
ATOM 1963 O O . ASN A 1 245 ? -15.658 -14.800 12.220 1.00 86.75 245 ASN A O 1
ATOM 1967 N N . ASP A 1 246 ? -14.817 -13.439 13.809 1.00 81.50 246 ASP A N 1
ATOM 1968 C CA . ASP A 1 246 ? -14.471 -14.473 14.772 1.00 81.50 246 ASP A CA 1
ATOM 1969 C C . ASP A 1 246 ? -15.129 -14.129 16.107 1.00 81.50 246 ASP A C 1
ATOM 1971 O O . ASP A 1 246 ? -14.694 -13.220 16.816 1.00 81.50 246 ASP A O 1
ATOM 1975 N N . ASN A 1 247 ? -16.223 -14.827 16.417 1.00 78.25 247 ASN A N 1
ATOM 1976 C CA . ASN A 1 247 ? -16.943 -14.708 17.686 1.00 78.25 247 ASN A CA 1
ATOM 1977 C C . ASN A 1 247 ? -17.315 -13.261 18.080 1.00 78.25 247 ASN A C 1
ATOM 1979 O O . ASN A 1 247 ? -17.316 -12.899 19.254 1.00 78.25 247 ASN A O 1
ATOM 1983 N N . GLY A 1 248 ? -17.655 -12.423 17.093 1.00 76.00 248 GLY A N 1
ATOM 1984 C CA . GLY A 1 248 ? -18.045 -11.024 17.296 1.00 76.00 248 GLY A CA 1
ATOM 1985 C C . GLY A 1 248 ? -16.894 -10.020 17.195 1.00 76.00 248 GLY A C 1
ATOM 1986 O O . GLY A 1 248 ? -17.157 -8.816 17.156 1.00 76.00 248 GLY A O 1
ATOM 1987 N N . ASN A 1 249 ? -15.649 -10.489 17.083 1.00 83.88 249 ASN A N 1
ATOM 1988 C CA . ASN A 1 249 ? -14.483 -9.657 16.811 1.00 83.88 249 ASN A CA 1
ATOM 1989 C C . ASN A 1 249 ? -14.186 -9.619 15.308 1.00 83.88 249 ASN A C 1
ATOM 1991 O O . ASN A 1 249 ? -14.248 -10.634 14.609 1.00 83.88 249 ASN A O 1
ATOM 1995 N N . GLN A 1 250 ? -13.843 -8.433 14.802 1.00 88.94 250 GLN A N 1
ATOM 1996 C CA . GLN A 1 250 ? -13.449 -8.272 13.406 1.00 88.94 250 GLN A CA 1
ATOM 1997 C C . GLN A 1 250 ? -11.971 -8.607 13.234 1.00 88.94 250 GLN A C 1
ATOM 1999 O O . GLN A 1 250 ? -11.101 -7.970 13.829 1.00 88.94 250 GLN A O 1
ATOM 2004 N N . LYS A 1 251 ? -11.706 -9.584 12.370 1.00 92.75 251 LYS A N 1
ATOM 2005 C CA . LYS A 1 251 ? -10.366 -9.937 11.905 1.00 92.75 251 LYS A CA 1
ATOM 2006 C C . LYS A 1 251 ? -10.226 -9.513 10.455 1.00 92.75 251 LYS A C 1
ATOM 2008 O O . LYS A 1 251 ? -11.167 -9.663 9.679 1.00 92.75 251 LYS A O 1
ATOM 2013 N N . LEU A 1 252 ? -9.076 -8.978 10.072 1.00 94.50 252 LEU A N 1
ATOM 2014 C CA . LEU A 1 252 ? -8.788 -8.662 8.678 1.00 94.50 252 LEU A CA 1
ATOM 2015 C C . LEU A 1 252 ? -7.735 -9.636 8.170 1.00 94.50 252 LEU A C 1
ATOM 2017 O O . LEU A 1 252 ? -6.621 -9.658 8.687 1.00 94.50 252 LEU A O 1
ATOM 2021 N N . LEU A 1 253 ? -8.098 -10.429 7.165 1.00 95.06 253 LEU A N 1
ATOM 2022 C CA . LEU A 1 253 ? -7.137 -11.161 6.354 1.00 95.06 253 LEU A CA 1
ATOM 2023 C C . LEU A 1 253 ? -6.556 -10.186 5.332 1.00 95.06 253 LEU A C 1
ATOM 2025 O O . LEU A 1 253 ? -7.278 -9.686 4.466 1.00 95.06 253 LEU A O 1
ATOM 2029 N N . ILE A 1 254 ? -5.267 -9.921 5.466 1.00 95.50 254 ILE A N 1
ATOM 2030 C CA . ILE A 1 254 ? -4.478 -9.095 4.565 1.00 95.50 254 ILE A CA 1
ATOM 2031 C C . ILE A 1 254 ? -3.754 -10.023 3.599 1.00 95.50 254 ILE A C 1
ATOM 2033 O O . ILE A 1 254 ? -3.128 -10.989 4.028 1.00 95.50 254 ILE A O 1
ATOM 2037 N N . GLU A 1 255 ? -3.844 -9.731 2.306 1.00 90.94 255 GLU A N 1
ATOM 2038 C CA . GLU A 1 255 ? -3.097 -10.433 1.262 1.00 90.94 255 GLU A CA 1
ATOM 2039 C C . GLU A 1 255 ? -2.353 -9.400 0.415 1.00 90.94 255 GLU A C 1
ATOM 2041 O O . GLU A 1 255 ? -2.979 -8.503 -0.162 1.00 90.94 255 GLU A O 1
ATOM 2046 N N . ILE A 1 256 ? -1.032 -9.529 0.321 1.00 85.81 256 ILE A N 1
ATOM 2047 C CA . ILE A 1 256 ? -0.224 -8.749 -0.615 1.00 85.81 256 ILE A CA 1
ATOM 2048 C C . ILE A 1 256 ? -0.285 -9.458 -1.961 1.00 85.81 256 ILE A C 1
ATOM 2050 O O . ILE A 1 256 ? 0.007 -10.651 -2.054 1.00 85.81 256 ILE A O 1
ATOM 2054 N N . PHE A 1 257 ? -0.696 -8.759 -3.020 1.00 78.00 257 PHE A N 1
ATOM 2055 C CA . PHE A 1 257 ? -0.830 -9.418 -4.316 1.00 78.00 257 PHE A CA 1
ATOM 2056 C C . PHE A 1 257 ? 0.532 -9.929 -4.810 1.00 78.00 257 PHE A C 1
ATOM 2058 O O . PHE A 1 257 ? 1.498 -9.172 -4.898 1.00 78.00 257 PHE A O 1
ATOM 2065 N N . SER A 1 258 ? 0.584 -11.218 -5.161 1.00 65.12 258 SER A N 1
ATOM 2066 C CA . SER A 1 258 ? 1.761 -11.858 -5.762 1.00 65.12 258 SER A CA 1
ATOM 2067 C C . SER A 1 258 ? 2.086 -11.281 -7.142 1.00 65.12 258 SER A C 1
ATOM 2069 O O . SER A 1 258 ? 3.242 -11.145 -7.522 1.00 65.12 258 SER A O 1
ATOM 2071 N N . ASN A 1 259 ? 1.049 -10.894 -7.888 1.00 66.31 259 ASN A N 1
ATOM 2072 C CA . ASN A 1 259 ? 1.169 -10.290 -9.209 1.00 66.31 259 ASN A CA 1
ATOM 2073 C C . ASN A 1 259 ? 0.736 -8.830 -9.137 1.00 66.31 259 ASN A C 1
ATOM 2075 O O . ASN A 1 259 ? -0.352 -8.539 -8.637 1.00 66.31 259 ASN A O 1
ATOM 2079 N N . THR A 1 260 ? 1.529 -7.930 -9.716 1.00 69.75 260 THR A N 1
ATOM 2080 C CA . THR A 1 260 ? 1.186 -6.510 -9.829 1.00 69.75 260 THR A CA 1
ATOM 2081 C C . THR A 1 260 ? -0.182 -6.341 -10.483 1.00 69.75 260 THR A C 1
ATOM 2083 O O . THR A 1 260 ? -0.421 -6.786 -11.607 1.00 69.75 260 THR A O 1
ATOM 2086 N N . LYS A 1 261 ? -1.101 -5.693 -9.768 1.00 80.00 261 LYS A N 1
ATOM 2087 C CA . LYS A 1 261 ? -2.421 -5.319 -10.277 1.00 80.00 261 LYS A CA 1
ATOM 2088 C C . LYS A 1 261 ? -2.405 -3.831 -10.579 1.00 80.00 261 LYS A C 1
ATOM 2090 O O . LYS A 1 261 ? -2.678 -3.021 -9.700 1.00 80.00 261 LYS A O 1
ATOM 2095 N N . SER A 1 262 ? -2.089 -3.467 -11.815 1.00 81.81 262 SER A N 1
ATOM 2096 C CA . SER A 1 262 ? -2.024 -2.072 -12.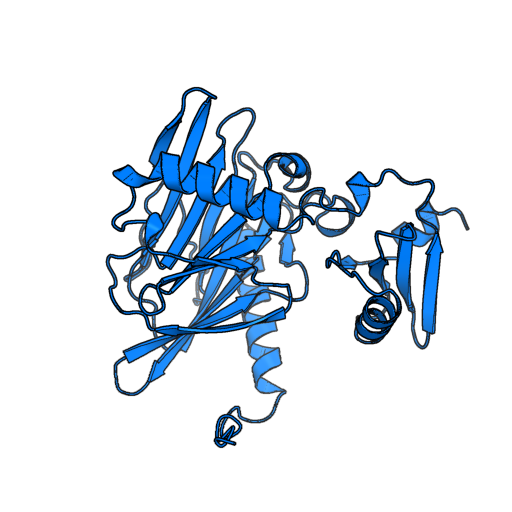242 1.00 81.81 262 SER A CA 1
ATOM 2097 C C . SER A 1 262 ? -2.827 -1.808 -13.514 1.00 81.81 262 SER A C 1
ATOM 2099 O O . SER A 1 262 ? -3.113 -2.724 -14.287 1.00 81.81 262 SER A O 1
ATOM 2101 N N . CYS A 1 263 ? -3.232 -0.555 -13.716 1.00 79.56 263 CYS A N 1
ATOM 2102 C CA . CYS A 1 263 ? -3.921 -0.140 -14.933 1.00 79.56 263 CYS A CA 1
ATOM 2103 C C . CYS A 1 263 ? -3.646 1.322 -15.299 1.00 79.56 263 CYS A C 1
ATOM 2105 O O . CYS A 1 263 ? -3.324 2.160 -14.447 1.00 79.56 263 CYS A O 1
ATOM 2107 N N . ASP A 1 264 ? -3.858 1.633 -16.574 1.00 77.12 264 ASP A N 1
ATOM 2108 C CA . ASP A 1 264 ? -3.866 2.998 -17.086 1.00 77.12 264 ASP A CA 1
ATOM 2109 C C . ASP A 1 264 ? -5.229 3.651 -16.798 1.00 77.12 264 ASP A C 1
ATOM 2111 O O . ASP A 1 264 ? -6.278 3.039 -17.014 1.00 77.12 264 ASP A O 1
ATOM 2115 N N . SER A 1 265 ? -5.210 4.923 -16.393 1.00 65.75 265 SER A N 1
ATOM 2116 C CA . SER A 1 265 ? -6.342 5.860 -16.272 1.00 65.75 265 SER A CA 1
ATOM 2117 C C . SER A 1 265 ? -7.222 5.812 -15.013 1.00 65.75 265 SER A C 1
ATOM 2119 O O . SER A 1 265 ? -7.733 4.782 -14.568 1.00 65.75 265 SER A O 1
ATOM 2121 N N . TYR A 1 266 ? -7.497 7.018 -14.512 1.00 61.84 266 TYR A N 1
ATOM 2122 C CA . TYR A 1 266 ? -8.618 7.330 -13.639 1.00 61.84 266 TYR A CA 1
ATOM 2123 C C . TYR A 1 266 ? -9.919 7.434 -14.443 1.00 61.84 266 TYR A C 1
ATOM 2125 O O . TYR A 1 266 ? -10.246 8.487 -14.978 1.00 61.84 266 TYR A O 1
ATOM 2133 N N . LEU A 1 26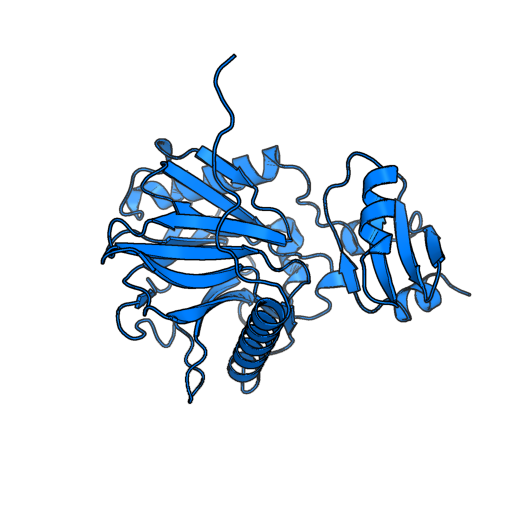7 ? -10.687 6.344 -14.440 1.00 54.28 267 LEU A N 1
ATOM 2134 C CA . LEU A 1 267 ? -12.108 6.284 -14.806 1.00 54.28 267 LEU A CA 1
ATOM 2135 C C . LEU A 1 267 ? -12.465 6.489 -16.299 1.00 54.28 267 LEU A C 1
ATOM 2137 O O . LEU A 1 267 ? -11.876 7.308 -16.997 1.00 54.28 267 LEU A O 1
ATOM 2141 N N . PRO A 1 268 ? -13.462 5.730 -16.805 1.00 51.06 268 PRO A N 1
ATOM 2142 C CA . PRO A 1 268 ? -14.443 4.916 -16.064 1.00 51.06 268 PRO A CA 1
ATOM 2143 C C . PRO A 1 268 ? -13.947 3.529 -15.599 1.00 51.06 268 PRO A C 1
ATOM 2145 O O . PRO A 1 268 ? -14.681 2.805 -14.932 1.00 51.06 268 PRO A O 1
ATOM 2148 N N . ASN A 1 269 ? -12.688 3.172 -15.867 1.00 64.88 269 ASN A N 1
ATOM 2149 C CA . ASN A 1 269 ? -12.194 1.805 -15.690 1.00 64.88 269 ASN A CA 1
ATOM 2150 C C . ASN A 1 269 ? -11.674 1.437 -14.289 1.00 64.88 269 ASN A C 1
ATOM 2152 O O . ASN A 1 269 ? -11.621 0.249 -13.999 1.00 64.88 269 ASN A O 1
ATOM 2156 N N . LEU A 1 270 ? -11.330 2.384 -13.402 1.00 72.88 270 LEU A N 1
ATOM 2157 C CA . LEU A 1 270 ? -10.740 2.067 -12.081 1.00 72.88 270 LEU A CA 1
ATOM 2158 C C . LEU A 1 270 ? -11.651 1.167 -11.239 1.00 72.88 270 LEU A C 1
ATOM 2160 O O . LEU A 1 270 ? -11.273 0.102 -10.761 1.00 72.88 270 LEU A O 1
ATOM 2164 N N . SER A 1 271 ? -12.889 1.608 -11.102 1.00 72.25 271 SER A N 1
ATOM 2165 C CA . SER A 1 271 ? -13.964 0.909 -10.426 1.00 72.25 271 SER A CA 1
ATOM 2166 C C . SER A 1 271 ? -14.167 -0.524 -10.946 1.00 72.25 271 SER A C 1
ATOM 2168 O O . SER A 1 271 ? -14.269 -1.466 -10.158 1.00 72.25 271 SER A O 1
ATOM 2170 N N . GLN A 1 272 ? -14.168 -0.699 -12.270 1.00 76.75 272 GLN A N 1
ATOM 2171 C CA . GLN A 1 272 ? -14.298 -2.007 -12.916 1.00 76.75 272 GLN A CA 1
ATOM 2172 C C . GLN A 1 272 ? -13.040 -2.865 -12.727 1.00 76.75 272 GLN A C 1
ATOM 2174 O O . GLN A 1 272 ? -13.135 -4.058 -12.451 1.00 76.75 272 GLN A O 1
ATOM 2179 N N . PHE A 1 273 ? -11.858 -2.262 -12.838 1.00 79.94 273 PHE A N 1
ATOM 2180 C CA . PHE A 1 273 ? -10.571 -2.921 -12.650 1.00 79.94 273 PHE A CA 1
ATOM 2181 C C . PHE A 1 273 ? -10.413 -3.460 -11.223 1.00 79.94 273 PHE A C 1
ATOM 2183 O O . PHE A 1 273 ? -10.049 -4.623 -11.034 1.00 79.94 273 PHE A O 1
ATOM 2190 N N . ALA A 1 274 ? -10.774 -2.660 -10.218 1.00 77.75 274 ALA A N 1
ATOM 2191 C CA . ALA A 1 274 ? -10.793 -3.083 -8.825 1.00 77.75 274 ALA A CA 1
ATOM 2192 C C . ALA A 1 274 ? -11.787 -4.235 -8.598 1.00 77.75 274 ALA A C 1
ATOM 2194 O O . ALA A 1 274 ? -11.451 -5.218 -7.941 1.00 77.75 274 ALA A O 1
ATOM 2195 N N . GLN A 1 275 ? -12.987 -4.174 -9.185 1.00 79.31 275 GLN A N 1
ATOM 2196 C CA . GLN A 1 275 ? -13.965 -5.265 -9.095 1.00 79.31 275 GLN A CA 1
ATOM 2197 C C . GLN A 1 275 ? -13.490 -6.565 -9.749 1.00 79.31 275 GLN A C 1
ATOM 2199 O O . GLN A 1 275 ? -13.697 -7.642 -9.180 1.00 79.31 275 GLN A O 1
ATOM 2204 N N . ASN A 1 276 ? -12.875 -6.477 -10.929 1.00 79.94 276 ASN A N 1
ATOM 2205 C CA . ASN A 1 276 ? -12.318 -7.633 -11.627 1.00 79.94 276 ASN A CA 1
ATOM 2206 C C . ASN A 1 276 ? -11.212 -8.265 -10.779 1.00 79.94 276 ASN A C 1
ATOM 2208 O O . ASN A 1 276 ? -11.267 -9.460 -10.506 1.00 79.94 276 ASN A O 1
ATOM 2212 N N . THR A 1 277 ? -10.303 -7.443 -10.247 1.00 78.50 277 THR A N 1
ATOM 2213 C CA . THR A 1 277 ? -9.230 -7.881 -9.344 1.00 78.50 277 THR A CA 1
ATOM 2214 C C . THR A 1 277 ? -9.780 -8.579 -8.097 1.00 78.50 277 THR A C 1
ATOM 2216 O O . THR A 1 277 ? -9.337 -9.673 -7.748 1.00 78.50 277 THR A O 1
ATOM 2219 N N . ILE A 1 278 ? -10.794 -7.997 -7.444 1.00 79.62 278 ILE A N 1
ATOM 2220 C CA . ILE A 1 278 ? -11.446 -8.632 -6.291 1.00 79.62 278 ILE A CA 1
ATOM 2221 C C . ILE A 1 278 ? -12.070 -9.971 -6.702 1.00 79.62 278 ILE A C 1
ATOM 2223 O O . ILE A 1 278 ? -11.912 -10.962 -5.994 1.00 79.62 278 ILE A O 1
ATOM 2227 N N . THR A 1 279 ? -12.753 -10.029 -7.846 1.00 79.06 279 THR A N 1
ATOM 2228 C CA . THR A 1 279 ? -13.419 -11.250 -8.326 1.00 79.06 279 THR A CA 1
ATOM 2229 C C . THR A 1 279 ? -12.426 -12.367 -8.639 1.00 79.06 279 THR A C 1
ATOM 2231 O O . THR A 1 279 ? -12.636 -13.490 -8.189 1.00 79.06 279 THR A O 1
ATOM 2234 N N . GLU A 1 280 ? -11.327 -12.061 -9.330 1.00 74.75 280 GLU A N 1
ATOM 2235 C CA . GLU A 1 280 ? -10.226 -13.001 -9.572 1.00 74.75 280 GLU A CA 1
ATOM 2236 C C . GLU A 1 280 ? -9.674 -13.557 -8.256 1.00 74.75 280 GLU A C 1
ATOM 2238 O O . GLU A 1 280 ? -9.522 -14.767 -8.107 1.00 74.75 280 GLU A O 1
ATOM 2243 N N . SER A 1 281 ? -9.449 -12.682 -7.272 1.00 67.00 281 SER A N 1
ATOM 2244 C CA . SER A 1 281 ? -8.888 -13.085 -5.981 1.00 67.00 281 SER A CA 1
ATOM 2245 C C . SER A 1 281 ? -9.836 -13.942 -5.132 1.00 67.00 281 SER A C 1
ATOM 2247 O O . SER A 1 281 ? -9.370 -14.732 -4.322 1.00 67.00 281 SER A O 1
ATOM 2249 N N . ILE A 1 282 ? -11.159 -13.798 -5.291 1.00 65.25 282 ILE A N 1
ATOM 2250 C CA . ILE A 1 282 ? -12.151 -14.650 -4.612 1.00 65.25 282 ILE A CA 1
ATOM 2251 C C . ILE A 1 282 ? -12.181 -16.036 -5.260 1.00 65.25 282 ILE A C 1
ATOM 2253 O O . ILE A 1 282 ? -12.201 -17.039 -4.554 1.00 65.25 282 ILE A O 1
ATOM 2257 N N . ASN A 1 283 ? -12.149 -16.098 -6.594 1.00 54.25 283 ASN A N 1
ATOM 2258 C CA . ASN A 1 283 ? -12.221 -17.367 -7.320 1.00 54.25 283 ASN A CA 1
ATOM 2259 C C . ASN A 1 283 ? -11.001 -18.265 -7.054 1.00 54.25 283 ASN A C 1
ATOM 2261 O O . ASN A 1 283 ? -11.144 -19.484 -7.049 1.00 54.25 283 ASN A O 1
ATOM 2265 N N . MET A 1 284 ? -9.833 -17.672 -6.781 1.00 50.03 284 MET A N 1
ATOM 2266 C CA . MET A 1 284 ? -8.637 -18.411 -6.355 1.00 50.03 284 MET A CA 1
ATOM 2267 C C . MET A 1 284 ? -8.787 -19.049 -4.964 1.00 50.03 284 MET A C 1
ATOM 2269 O O . MET A 1 284 ? -8.238 -20.115 -4.730 1.00 50.03 284 MET A O 1
ATOM 2273 N N . ILE A 1 285 ? -9.564 -18.448 -4.056 1.00 45.56 285 ILE A N 1
ATOM 2274 C CA . ILE A 1 285 ? -9.818 -19.011 -2.715 1.00 45.56 285 ILE A CA 1
ATOM 2275 C C . ILE A 1 285 ? -10.814 -20.178 -2.790 1.00 45.56 285 ILE A C 1
ATOM 2277 O O . ILE A 1 285 ? -10.747 -21.096 -1.987 1.00 45.56 285 ILE A O 1
ATOM 2281 N N . SER A 1 286 ? -11.731 -20.178 -3.763 1.00 39.72 286 SER A N 1
ATOM 2282 C CA . SER A 1 286 ? -12.712 -21.261 -3.939 1.00 39.72 286 SER A CA 1
ATOM 2283 C C . SER A 1 286 ? -12.175 -22.515 -4.641 1.00 39.72 286 SER A C 1
ATOM 2285 O O . SER A 1 286 ? -12.914 -23.491 -4.761 1.00 39.72 286 SER A O 1
ATOM 2287 N N . SER A 1 287 ? -10.938 -22.484 -5.147 1.00 36.75 287 SER A N 1
ATOM 2288 C CA . SER A 1 287 ? -10.279 -23.634 -5.784 1.00 36.75 287 SER A CA 1
ATOM 2289 C C . SER A 1 287 ? -9.303 -24.381 -4.874 1.00 36.75 287 SER A C 1
ATOM 2291 O O . SER A 1 287 ? -8.887 -25.473 -5.250 1.00 36.75 287 SER A O 1
ATOM 2293 N N . ASP A 1 288 ? -8.984 -23.831 -3.700 1.00 39.31 288 ASP A N 1
ATOM 2294 C CA . ASP A 1 288 ? -8.143 -24.478 -2.693 1.00 39.31 288 ASP A CA 1
ATOM 2295 C C . ASP A 1 288 ? -9.013 -24.943 -1.508 1.00 39.31 288 ASP A C 1
ATOM 2297 O O . ASP A 1 288 ? -9.994 -24.291 -1.143 1.00 39.31 288 ASP A O 1
ATOM 2301 N N . GLU A 1 289 ? -8.688 -26.117 -0.958 1.00 33.28 289 GLU A N 1
ATOM 2302 C CA . GLU A 1 289 ? -9.380 -26.777 0.160 1.00 33.28 289 GLU A CA 1
ATOM 2303 C C . GLU A 1 289 ? -9.564 -25.869 1.399 1.00 33.28 289 GLU A C 1
ATOM 2305 O O . GLU A 1 289 ? -8.852 -24.873 1.557 1.00 33.28 289 GLU A O 1
ATOM 2310 N N . PRO A 1 290 ? -10.522 -26.184 2.299 1.00 32.44 290 PRO A N 1
ATOM 2311 C CA . PRO A 1 290 ? -10.867 -25.313 3.417 1.00 32.44 290 PRO A CA 1
ATOM 2312 C C . PRO A 1 290 ? -9.650 -25.032 4.300 1.00 32.44 290 PRO A C 1
ATOM 2314 O O . PRO A 1 290 ? -8.970 -25.953 4.745 1.00 32.44 290 PRO A O 1
ATOM 2317 N N . ILE A 1 291 ? -9.427 -23.755 4.622 1.00 41.38 291 ILE A N 1
ATOM 2318 C CA . ILE A 1 291 ? -8.506 -23.332 5.682 1.00 41.38 291 ILE A CA 1
ATOM 2319 C C . ILE A 1 291 ? -9.194 -23.602 7.029 1.00 41.38 291 ILE A C 1
ATOM 2321 O O . ILE A 1 291 ? -9.622 -22.686 7.726 1.00 41.38 291 ILE A O 1
ATOM 2325 N N . GLU A 1 292 ? -9.341 -24.873 7.379 1.00 37.59 292 GLU A N 1
ATOM 2326 C CA . GLU A 1 292 ? -9.574 -25.322 8.747 1.00 37.59 292 GLU A CA 1
ATOM 2327 C C . GLU A 1 292 ? -8.500 -26.369 9.076 1.00 37.59 292 GLU A C 1
ATOM 2329 O O . GLU A 1 292 ? -8.321 -27.339 8.350 1.00 37.59 292 GLU A O 1
ATOM 2334 N N . GLU A 1 293 ? -7.771 -26.121 10.169 1.00 39.53 293 GLU A N 1
ATOM 2335 C CA . GLU A 1 293 ? -6.770 -27.001 10.800 1.00 39.53 293 GLU A CA 1
ATOM 2336 C C . GLU A 1 293 ? -5.377 -27.138 10.146 1.00 39.53 293 GLU A C 1
ATOM 2338 O O . GLU A 1 293 ? -4.967 -28.206 9.704 1.00 39.53 293 GLU A O 1
ATOM 2343 N N . SER A 1 294 ? -4.539 -26.098 10.254 1.00 33.03 294 SER A N 1
ATOM 2344 C CA . SER A 1 294 ? -3.077 -26.310 10.338 1.00 33.03 294 SER A CA 1
ATOM 2345 C C . SER A 1 294 ? -2.337 -25.251 11.169 1.00 33.03 294 SER A C 1
ATOM 2347 O O . SER A 1 294 ? -1.217 -24.855 10.847 1.00 33.03 294 SER A O 1
ATOM 2349 N N . ILE A 1 295 ? -2.952 -24.777 12.255 1.00 37.50 295 ILE A N 1
ATOM 2350 C CA . ILE A 1 295 ? -2.251 -24.027 13.306 1.00 37.50 295 ILE A CA 1
ATOM 2351 C C . ILE A 1 295 ? -2.516 -24.756 14.620 1.00 37.50 295 ILE A C 1
ATOM 2353 O O . ILE A 1 295 ? -3.370 -24.356 15.399 1.00 37.50 295 ILE A O 1
ATOM 2357 N N . ASN A 1 296 ? -1.817 -25.866 14.838 1.00 34.84 296 ASN A N 1
ATOM 2358 C CA . ASN A 1 296 ? -1.670 -26.440 16.168 1.00 34.84 296 ASN A CA 1
ATOM 2359 C C . ASN A 1 296 ? -0.237 -26.950 16.352 1.00 34.84 296 ASN A C 1
ATOM 2361 O O . ASN A 1 296 ? 0.257 -27.755 15.569 1.00 34.84 296 ASN A O 1
ATOM 2365 N N . GLU A 1 297 ? 0.368 -26.463 17.435 1.00 35.09 297 GLU A N 1
ATOM 2366 C CA . GLU A 1 297 ? 1.500 -27.038 18.165 1.00 35.09 297 GLU A CA 1
ATOM 2367 C C . GLU A 1 297 ? 2.876 -27.075 17.477 1.00 35.09 297 GLU A C 1
ATOM 2369 O O . GLU A 1 297 ? 3.357 -28.126 17.055 1.00 35.09 297 GLU A O 1
ATOM 2374 N N . THR A 1 298 ? 3.626 -25.973 17.580 1.00 32.28 298 THR A N 1
ATOM 2375 C CA . THR A 1 298 ? 5.064 -26.120 17.855 1.00 32.28 298 THR A CA 1
ATOM 2376 C C . THR A 1 298 ? 5.221 -26.278 19.363 1.00 32.28 298 THR A C 1
ATOM 2378 O O . THR A 1 298 ? 5.153 -25.308 20.118 1.00 32.28 298 THR A O 1
ATOM 2381 N N . LYS A 1 299 ? 5.339 -27.536 19.793 1.00 33.28 299 LYS A N 1
ATOM 2382 C CA . LYS A 1 299 ? 5.667 -27.925 21.165 1.00 33.28 299 LYS A CA 1
ATOM 2383 C C . LYS A 1 299 ? 7.007 -27.334 21.589 1.00 33.28 299 LYS A C 1
ATOM 2385 O O . LYS A 1 299 ? 7.962 -27.328 20.816 1.00 33.28 299 LYS A O 1
ATOM 2390 N N . GLU A 1 300 ? 7.038 -26.911 22.846 1.00 32.88 300 GLU A N 1
ATOM 2391 C CA . GLU A 1 300 ? 8.242 -26.766 23.658 1.00 32.88 300 GLU A CA 1
ATOM 2392 C C . GLU A 1 300 ? 9.181 -27.967 23.470 1.00 32.88 300 GLU A C 1
ATOM 2394 O O . GLU A 1 300 ? 8.750 -29.105 23.678 1.00 32.88 300 GLU A O 1
ATOM 2399 N N . ILE A 1 301 ? 10.448 -27.692 23.134 1.00 37.56 301 ILE A N 1
ATOM 2400 C CA . ILE A 1 301 ? 11.650 -28.356 23.671 1.00 37.56 301 ILE A CA 1
ATOM 2401 C C . ILE A 1 301 ? 12.740 -27.291 23.802 1.00 37.56 301 ILE A C 1
ATOM 2403 O O . ILE A 1 301 ? 12.972 -26.575 22.801 1.00 37.56 301 ILE A O 1
#

Secondary structure (DSSP, 8-state):
--HHHHHTT--EEE----S-HHHHHHHHHHSPTTEEEEETTTTEEEEEETTEEEEEE-TTS-GGGT--TT--HHHHHHHHHHHHHHHGGGSSS-GGG-EEEE--TT-EEEEE---TTSEEEEEEEE-SS--EEEEEEE--SS-EEESSS--EETTEEE---EEEEETTEEEEEEEEEEPPPTT-EEEEEEEEGGG--GGGGTTT--EEEEEETTTTEEEEEEPP--HHHHTT-SEE--EEEEEEEETTEEEEEEEE-SS--EES-SSSHHHHHHHHHHHHHHHHHTTS----S--------